Protein AF-A0A6A6CUQ2-F1 (afdb_monomer)

Foldseek 3Di:
DLPAAADDDDDAPDAQKWKKKKWFDWDADPNAIETEIAIDIDGLPDDDPVFAEEEAEDCADPVRHNDLPHWYDHDRHTDRGGPLVVQVCVVVDDPPGIHIYDYLSPGFPPVDPVRNVSCVVCVQSSCVSGQFYDYRYGPDDPVVVVVVVCVLADDDPDPPPDFDWDQHNVRDTPRSVVVNVVPDDDDDDDDDDDDTPGDDDPPPPDDD

Solvent-accessible surface area (backbone atoms only — not comparable to full-atom values): 13122 Å² total; per-residue (Å²): 136,86,86,61,54,71,63,78,84,74,85,73,96,48,90,62,49,46,36,35,40,33,38,70,49,76,46,77,55,96,91,40,75,39,43,37,30,45,75,45,83,42,50,73,86,56,89,58,93,83,53,32,31,30,57,45,67,60,69,38,37,96,90,61,54,54,55,59,81,37,57,37,25,48,70,81,22,39,42,72,34,21,60,42,53,53,55,46,49,63,74,70,59,56,96,87,58,66,47,43,31,36,38,68,90,72,40,37,55,81,88,40,63,71,58,36,54,53,52,61,74,43,40,40,55,55,60,64,68,26,66,30,54,48,77,47,88,71,97,71,56,72,66,57,55,46,46,53,48,35,67,64,70,56,75,95,79,75,80,75,92,66,90,66,71,46,78,39,66,86,77,44,72,45,42,48,78,59,56,63,76,74,69,86,87,89,88,88,85,85,94,64,103,70,84,80,52,75,72,85,75,82,81,86,81,86,79,133

Mean predicted aligned error: 12.88 Å

Radius of gyration: 18.88 Å; Cα contacts (8 Å, |Δi|>4): 280; chains: 1; bounding box: 49×48×54 Å

Structure (mmCIF, N/CA/C/O backbone):
data_AF-A0A6A6CUQ2-F1
#
_entry.id   AF-A0A6A6CUQ2-F1
#
loop_
_atom_site.group_PDB
_atom_site.id
_atom_site.type_symbol
_atom_site.label_atom_id
_atom_site.label_alt_id
_atom_site.label_comp_id
_atom_site.label_asym_id
_atom_site.label_entity_id
_atom_site.label_seq_id
_atom_site.pdbx_PDB_ins_code
_atom_site.Cartn_x
_atom_site.Cartn_y
_atom_site.Cartn_z
_atom_site.occupancy
_atom_site.B_iso_or_equiv
_atom_site.auth_seq_id
_atom_site.auth_comp_id
_atom_site.auth_asym_id
_atom_site.auth_atom_id
_atom_site.pdbx_PDB_model_num
ATOM 1 N N . MET A 1 1 ? 6.885 -6.304 26.788 1.00 38.03 1 MET A N 1
ATOM 2 C CA . MET A 1 1 ? 7.943 -6.547 25.785 1.00 38.03 1 MET A CA 1
ATOM 3 C C . MET A 1 1 ? 7.325 -7.377 24.681 1.00 38.03 1 MET A C 1
ATOM 5 O O . MET A 1 1 ? 7.153 -8.568 24.869 1.00 38.03 1 MET A O 1
ATOM 9 N N . ASP A 1 2 ? 6.904 -6.755 23.586 1.00 46.56 2 ASP A N 1
ATOM 10 C CA . ASP A 1 2 ? 6.351 -7.489 22.446 1.00 46.56 2 ASP A CA 1
ATOM 11 C C . ASP A 1 2 ? 7.476 -7.599 21.401 1.00 46.56 2 ASP A C 1
ATOM 13 O O . ASP A 1 2 ? 7.755 -6.650 20.664 1.00 46.56 2 ASP A O 1
ATOM 17 N N . GLN A 1 3 ? 8.228 -8.705 21.453 1.00 47.91 3 GLN A N 1
ATOM 18 C CA . GLN A 1 3 ? 9.349 -9.037 20.558 1.00 47.91 3 GLN A CA 1
ATOM 19 C C . GLN A 1 3 ? 8.834 -9.724 19.282 1.00 47.91 3 GLN A C 1
ATOM 21 O O . GLN A 1 3 ? 9.259 -10.821 18.933 1.00 47.91 3 GLN A O 1
ATO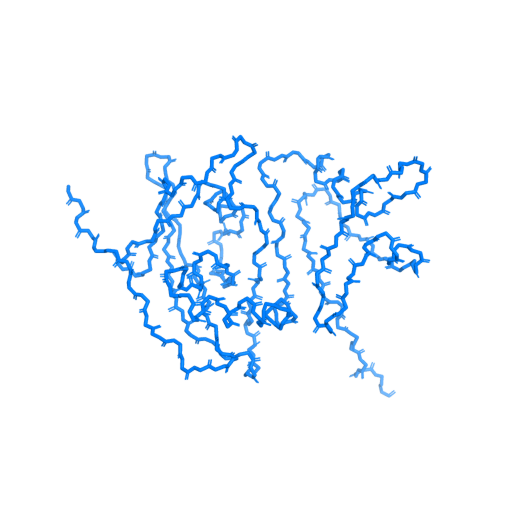M 26 N N . ARG A 1 4 ? 7.884 -9.102 18.581 1.00 64.19 4 ARG A N 1
ATOM 27 C CA . ARG A 1 4 ? 7.458 -9.595 17.265 1.00 64.19 4 ARG A CA 1
ATOM 28 C C . ARG A 1 4 ? 8.475 -9.177 16.208 1.00 64.19 4 ARG A C 1
ATOM 30 O O . ARG A 1 4 ? 8.832 -7.998 16.127 1.00 64.19 4 ARG A O 1
ATOM 37 N N . SER A 1 5 ? 8.939 -10.150 15.429 1.00 81.00 5 SER A N 1
ATOM 38 C CA . SER A 1 5 ? 9.890 -9.960 14.331 1.00 81.00 5 SER A CA 1
ATOM 39 C C . SER A 1 5 ? 9.326 -9.036 13.244 1.00 81.00 5 SER A C 1
ATOM 41 O O . SER A 1 5 ? 8.114 -8.963 13.023 1.00 81.00 5 SER A O 1
ATOM 43 N N . GLY A 1 6 ? 10.218 -8.321 12.554 1.00 89.38 6 GLY A N 1
ATOM 44 C CA . GLY A 1 6 ? 9.855 -7.548 11.367 1.00 89.38 6 GLY A CA 1
ATOM 45 C C . GLY A 1 6 ? 9.461 -8.466 10.210 1.00 89.38 6 GLY A C 1
ATOM 46 O O . GLY A 1 6 ? 10.033 -9.546 10.053 1.00 89.38 6 GLY A O 1
ATOM 47 N N . TYR A 1 7 ? 8.488 -8.036 9.409 1.00 93.62 7 TYR A N 1
ATOM 48 C CA . TYR A 1 7 ? 8.088 -8.749 8.199 1.00 93.62 7 TYR A CA 1
ATOM 49 C C . TYR A 1 7 ? 9.250 -8.841 7.201 1.00 93.62 7 TYR A C 1
ATOM 51 O O . TYR A 1 7 ? 9.968 -7.863 6.982 1.00 93.62 7 TYR A O 1
ATOM 59 N N . GLN A 1 8 ? 9.419 -10.013 6.587 1.00 94.19 8 GLN A N 1
ATOM 60 C CA . GLN A 1 8 ? 10.411 -10.256 5.542 1.00 94.19 8 GLN A CA 1
ATOM 61 C C . GLN A 1 8 ? 9.695 -10.579 4.234 1.00 94.19 8 GLN A C 1
ATOM 63 O O . GLN A 1 8 ? 8.896 -11.511 4.175 1.00 94.19 8 GLN A O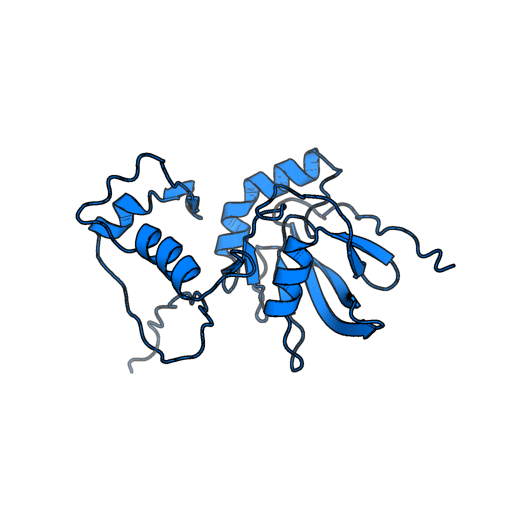 1
ATOM 68 N N . TYR A 1 9 ? 9.994 -9.808 3.190 1.00 95.81 9 TYR A N 1
ATOM 69 C CA . TYR A 1 9 ? 9.443 -10.038 1.860 1.00 95.81 9 TYR A CA 1
ATOM 70 C C . TYR A 1 9 ? 10.055 -11.289 1.228 1.00 95.81 9 TYR A C 1
ATOM 72 O O . TYR A 1 9 ? 11.271 -11.484 1.258 1.00 95.81 9 TYR A O 1
ATOM 80 N N . THR A 1 10 ? 9.211 -12.103 0.604 1.00 94.88 10 THR A N 1
ATOM 81 C CA . THR A 1 10 ? 9.626 -13.178 -0.302 1.00 94.88 10 THR A CA 1
ATOM 82 C C . THR A 1 10 ? 9.676 -12.649 -1.734 1.00 94.88 10 THR A C 1
ATOM 84 O O . THR A 1 10 ? 8.776 -11.892 -2.092 1.00 94.88 10 THR A O 1
ATOM 87 N N . PRO A 1 11 ? 10.665 -13.016 -2.569 1.00 96.56 11 PRO A N 1
ATOM 88 C CA . PRO A 1 11 ? 10.726 -12.556 -3.957 1.00 96.56 11 PRO A CA 1
ATOM 89 C C . PRO A 1 11 ? 9.431 -12.840 -4.723 1.00 96.56 11 PRO A C 1
ATOM 91 O O . PRO A 1 11 ? 8.860 -13.923 -4.587 1.00 96.56 11 PRO A O 1
ATOM 94 N N . LEU A 1 12 ? 8.985 -11.875 -5.530 1.00 97.25 12 LEU A N 1
ATOM 95 C CA . LEU A 1 12 ? 7.834 -12.066 -6.412 1.00 97.25 12 LEU A CA 1
ATOM 96 C C . LEU A 1 12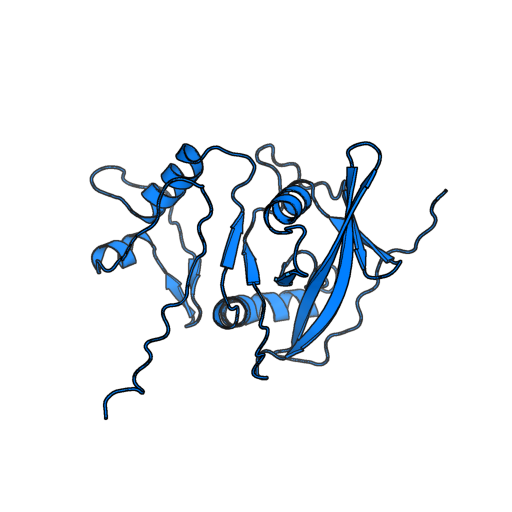 ? 8.143 -13.119 -7.493 1.00 97.25 12 LEU A C 1
ATOM 98 O O . LEU A 1 12 ? 9.292 -13.212 -7.934 1.00 97.25 12 LEU A O 1
ATOM 102 N N . PRO A 1 13 ? 7.141 -13.877 -7.981 1.00 95.44 13 PRO A N 1
ATOM 103 C CA . PRO A 1 13 ? 7.375 -14.941 -8.962 1.00 95.44 13 PRO A CA 1
ATOM 104 C C . PRO A 1 13 ? 7.928 -14.473 -10.319 1.00 95.44 13 PRO A C 1
ATOM 106 O O . PRO A 1 13 ? 8.507 -15.277 -11.049 1.00 95.44 13 PRO A O 1
ATOM 109 N N . GLY A 1 14 ? 7.739 -13.200 -10.682 1.00 91.44 14 GLY A N 1
ATOM 110 C CA . GLY A 1 14 ? 8.283 -12.608 -11.905 1.00 91.44 14 GLY A CA 1
ATOM 111 C C . GLY A 1 14 ? 7.510 -11.372 -12.388 1.00 91.44 14 GLY A C 1
ATOM 112 O O . GLY A 1 14 ? 6.696 -10.823 -11.640 1.00 91.44 14 GLY A O 1
ATOM 113 N N . PRO A 1 15 ? 7.702 -10.962 -13.654 1.00 88.88 15 PRO A N 1
ATOM 114 C CA . PRO A 1 15 ? 7.035 -9.793 -14.223 1.00 88.88 15 PRO A CA 1
ATOM 115 C C . PRO A 1 15 ? 5.510 -9.904 -14.214 1.00 88.88 15 PRO A C 1
ATOM 117 O O . PRO A 1 15 ? 4.952 -10.977 -14.444 1.00 88.88 15 PRO A O 1
ATOM 120 N N . GLY A 1 16 ? 4.824 -8.783 -13.980 1.00 91.31 16 GLY A N 1
ATOM 121 C CA . GLY A 1 16 ? 3.360 -8.740 -13.877 1.00 91.31 16 GLY A CA 1
ATOM 122 C C . GLY A 1 16 ? 2.808 -9.215 -12.531 1.00 91.31 16 GLY A C 1
ATOM 123 O O . GLY A 1 16 ? 1.610 -9.066 -12.293 1.00 91.31 16 GLY A O 1
ATOM 124 N N . TRP A 1 17 ? 3.658 -9.737 -11.640 1.00 96.94 17 TRP A N 1
ATOM 125 C CA . TRP A 1 17 ? 3.280 -10.012 -10.260 1.00 96.94 17 TRP A CA 1
ATOM 126 C C . TRP A 1 17 ? 3.454 -8.768 -9.386 1.00 96.94 17 TRP A C 1
ATOM 128 O O . TRP A 1 17 ? 4.411 -7.999 -9.520 1.00 96.94 17 TRP A O 1
ATOM 138 N N . ILE A 1 18 ? 2.504 -8.586 -8.480 1.00 97.50 18 ILE A N 1
ATOM 139 C CA . ILE A 1 18 ? 2.450 -7.542 -7.460 1.00 97.50 18 ILE A CA 1
ATOM 140 C C . ILE A 1 18 ? 2.050 -8.176 -6.133 1.00 97.50 18 ILE A C 1
ATOM 142 O O . ILE A 1 18 ? 1.560 -9.301 -6.114 1.00 97.50 18 ILE A O 1
ATOM 146 N N . ARG A 1 19 ? 2.194 -7.446 -5.028 1.00 97.94 19 ARG A N 1
ATOM 147 C CA . ARG A 1 19 ? 1.540 -7.819 -3.769 1.00 97.94 19 ARG A CA 1
ATOM 148 C C . ARG A 1 19 ? 0.294 -6.980 -3.558 1.00 97.94 19 ARG A C 1
ATOM 150 O O . ARG A 1 19 ? 0.271 -5.814 -3.949 1.00 97.94 19 ARG A O 1
ATOM 157 N N . LEU A 1 20 ? -0.718 -7.555 -2.930 1.00 97.75 20 LEU A N 1
ATOM 158 C CA . LEU A 1 20 ? -1.916 -6.855 -2.493 1.00 97.75 20 LEU A CA 1
ATOM 159 C C . LEU A 1 20 ? -2.052 -6.991 -0.981 1.00 97.75 20 LEU A C 1
ATOM 161 O O . LEU A 1 20 ? -1.872 -8.066 -0.417 1.00 97.75 20 LEU A O 1
ATOM 165 N N . LEU A 1 21 ? -2.340 -5.870 -0.327 1.00 97.94 21 LEU A N 1
ATOM 166 C CA . LEU A 1 21 ? -2.577 -5.789 1.104 1.00 97.94 21 LEU A CA 1
ATOM 167 C C . LEU A 1 21 ? -4.076 -5.918 1.365 1.00 97.94 21 LEU A C 1
ATOM 169 O O . LEU A 1 21 ? -4.852 -5.027 1.021 1.00 97.94 21 LEU A O 1
ATOM 173 N N . THR A 1 22 ? -4.485 -6.996 2.021 1.00 96.81 22 THR A N 1
ATOM 174 C CA . THR A 1 22 ? -5.865 -7.179 2.470 1.00 96.81 22 THR A CA 1
ATOM 175 C C . THR A 1 22 ? -5.965 -6.842 3.949 1.00 96.81 22 THR A C 1
ATOM 177 O O . THR A 1 22 ? -5.429 -7.564 4.785 1.00 96.81 22 THR A O 1
ATOM 180 N N . ILE A 1 23 ? -6.665 -5.762 4.288 1.00 95.75 23 ILE A N 1
ATOM 181 C CA . ILE A 1 23 ? -6.964 -5.387 5.674 1.00 95.75 23 ILE A CA 1
ATOM 182 C C . ILE A 1 23 ? -8.260 -6.082 6.075 1.00 95.75 23 ILE A C 1
ATOM 184 O O . ILE A 1 23 ? -9.276 -5.896 5.404 1.00 95.75 23 ILE A O 1
ATOM 188 N N . TYR A 1 24 ? -8.241 -6.866 7.152 1.00 93.75 24 TYR A N 1
ATOM 189 C CA . TYR A 1 24 ? -9.416 -7.616 7.614 1.00 93.75 24 TYR A CA 1
ATOM 190 C C . TYR A 1 24 ? -9.906 -7.191 8.999 1.00 93.75 24 TYR A C 1
ATOM 192 O O . TYR A 1 24 ? -11.056 -7.455 9.337 1.00 93.75 24 TYR A O 1
ATOM 200 N N . SER A 1 25 ? -9.062 -6.536 9.800 1.00 93.50 25 SER A N 1
ATOM 201 C CA . SER A 1 25 ? -9.449 -6.024 11.113 1.00 93.50 25 SER A CA 1
ATOM 202 C C . SER A 1 25 ? -8.672 -4.762 11.472 1.00 93.50 25 SER A C 1
ATOM 204 O O . SER A 1 25 ? -7.547 -4.536 11.014 1.00 93.50 25 SER A O 1
ATOM 206 N N . ARG A 1 26 ? -9.290 -3.957 12.329 1.00 93.00 26 ARG A N 1
ATOM 207 C CA . ARG A 1 26 ? -8.719 -2.775 12.961 1.00 93.00 26 ARG A CA 1
ATOM 208 C C . ARG A 1 26 ? -9.098 -2.813 14.435 1.00 93.00 26 ARG A C 1
ATOM 210 O O . ARG A 1 26 ? -10.281 -2.865 14.759 1.00 93.00 26 ARG A O 1
ATOM 217 N N . GLU A 1 27 ? -8.104 -2.736 15.307 1.00 91.69 27 GLU A N 1
ATOM 218 C CA . GLU A 1 27 ? -8.299 -2.613 16.752 1.00 91.69 27 GLU A CA 1
ATOM 219 C C . GLU A 1 27 ? -7.815 -1.248 17.230 1.00 91.69 27 GLU A C 1
ATOM 221 O O . GLU A 1 27 ? -6.822 -0.719 16.727 1.00 91.69 27 GLU A O 1
ATOM 226 N N . VAL A 1 28 ? -8.522 -0.687 18.210 1.00 90.19 28 VAL A N 1
ATOM 227 C CA . VAL A 1 28 ? -8.160 0.580 18.846 1.00 90.19 28 VAL A CA 1
ATOM 228 C C . VAL A 1 28 ? -7.850 0.304 20.309 1.00 90.19 28 VAL A C 1
ATOM 230 O O . VAL A 1 28 ? -8.750 -0.025 21.079 1.00 90.19 28 VAL A O 1
ATOM 233 N N . VAL A 1 29 ? -6.582 0.438 20.691 1.00 87.56 29 VAL A N 1
ATOM 234 C CA . VAL A 1 29 ? -6.113 0.268 22.075 1.00 87.56 29 VAL A CA 1
ATOM 235 C C . VAL A 1 29 ? -5.368 1.533 22.471 1.00 87.56 29 VAL A C 1
ATOM 237 O O . VAL A 1 29 ? -4.538 2.011 21.707 1.00 87.56 29 VAL A O 1
ATOM 240 N N . ASP A 1 30 ? -5.702 2.119 23.623 1.00 88.00 30 ASP A N 1
ATOM 241 C CA . ASP A 1 30 ? -5.087 3.359 24.123 1.00 88.00 30 ASP A CA 1
ATOM 242 C C . ASP A 1 30 ? -5.038 4.496 23.080 1.00 88.00 30 ASP A C 1
ATOM 244 O O . ASP A 1 30 ? -4.059 5.233 22.964 1.00 88.00 30 ASP A O 1
ATOM 248 N N . ASN A 1 31 ? -6.118 4.638 22.298 1.00 81.81 31 ASN A N 1
ATOM 249 C CA . ASN A 1 31 ? -6.249 5.617 21.209 1.00 81.81 31 ASN A CA 1
ATOM 250 C C . ASN A 1 31 ? -5.235 5.434 20.054 1.00 81.81 31 ASN A C 1
ATOM 252 O O . ASN A 1 31 ? -5.001 6.354 19.265 1.00 81.81 31 ASN A O 1
ATOM 256 N N . GLN A 1 32 ? -4.642 4.244 19.933 1.00 84.81 32 GLN A N 1
ATOM 257 C CA . GLN A 1 32 ? -3.772 3.849 18.831 1.00 84.81 32 GLN A CA 1
ATOM 258 C C . GLN A 1 32 ? -4.456 2.803 17.959 1.00 84.81 32 GLN A C 1
ATOM 260 O O . GLN A 1 32 ? -5.013 1.822 18.450 1.00 84.81 32 GLN A O 1
ATOM 265 N N . ASP A 1 33 ? -4.394 3.018 16.647 1.00 88.94 33 ASP A N 1
ATOM 266 C CA . ASP A 1 33 ? -4.958 2.087 15.680 1.00 88.94 33 ASP A CA 1
ATOM 267 C C . ASP A 1 33 ? -3.948 1.033 15.278 1.00 88.94 33 ASP A C 1
ATOM 269 O O . ASP A 1 33 ? -2.838 1.351 14.848 1.00 88.94 33 ASP A O 1
ATOM 273 N N . THR A 1 34 ? -4.385 -0.216 15.358 1.00 92.50 34 THR A N 1
ATOM 274 C CA . THR A 1 34 ? -3.644 -1.373 14.884 1.00 92.50 34 THR A CA 1
ATOM 275 C C . THR A 1 34 ? -4.426 -2.039 13.765 1.00 92.50 34 THR A C 1
ATOM 277 O O . THR A 1 34 ? -5.541 -2.512 13.973 1.00 92.50 34 THR A O 1
ATOM 280 N N . PHE A 1 35 ? -3.837 -2.075 12.571 1.00 95.25 35 PHE A N 1
ATOM 281 C CA . PHE A 1 35 ? -4.407 -2.770 11.420 1.00 95.25 35 PHE A CA 1
ATOM 282 C C . PHE A 1 35 ? -3.812 -4.164 11.295 1.00 95.25 35 PHE A C 1
ATOM 284 O O . PHE A 1 35 ? -2.589 -4.329 11.351 1.00 95.25 35 PHE A O 1
ATOM 291 N N . PHE A 1 36 ? -4.688 -5.141 11.082 1.00 95.56 36 PHE A N 1
ATOM 292 C CA . PHE A 1 36 ? -4.322 -6.525 10.834 1.00 95.56 36 PHE A CA 1
ATOM 293 C C . PHE A 1 36 ? -4.617 -6.884 9.387 1.00 95.56 36 PHE A C 1
ATOM 295 O O . PHE A 1 36 ? -5.731 -6.695 8.881 1.00 95.56 36 PHE A O 1
ATOM 302 N N . CYS A 1 37 ? -3.577 -7.382 8.733 1.00 97.06 37 CYS A N 1
ATOM 303 C CA . CYS A 1 37 ? -3.516 -7.506 7.297 1.00 97.06 37 CYS A CA 1
ATOM 304 C C . CYS A 1 37 ? -2.992 -8.877 6.867 1.00 97.06 37 CYS A C 1
ATOM 306 O O . CYS A 1 37 ? -2.288 -9.577 7.600 1.00 97.06 37 CYS A O 1
ATOM 308 N N . LEU A 1 38 ? -3.294 -9.216 5.621 1.00 96.69 38 LEU A N 1
ATOM 309 C CA . LEU A 1 38 ? -2.626 -10.244 4.839 1.00 96.69 38 LEU A CA 1
ATOM 310 C C . LEU A 1 38 ? -1.938 -9.570 3.654 1.00 96.69 38 LEU A C 1
ATOM 312 O O . LEU A 1 38 ? -2.413 -8.543 3.166 1.00 96.69 38 LEU A O 1
ATOM 316 N N . LEU A 1 39 ? -0.821 -10.140 3.217 1.00 97.50 39 LEU A N 1
ATOM 317 C CA . LEU A 1 39 ? -0.125 -9.713 2.013 1.00 97.50 39 LEU A CA 1
ATOM 318 C C . LEU A 1 39 ? -0.015 -10.920 1.089 1.00 97.50 39 LEU A C 1
ATOM 320 O O . LEU A 1 39 ? 0.571 -11.932 1.475 1.00 97.50 39 LEU A O 1
ATOM 324 N N . ASP A 1 40 ? -0.624 -10.817 -0.085 1.00 95.62 40 ASP A N 1
ATOM 325 C CA . ASP A 1 40 ? -0.733 -11.906 -1.051 1.00 95.62 40 ASP A CA 1
ATOM 326 C C . ASP A 1 40 ? -0.192 -11.501 -2.424 1.00 95.62 40 ASP A C 1
ATOM 328 O O . ASP A 1 40 ? -0.353 -10.360 -2.860 1.00 95.62 40 ASP A O 1
ATOM 332 N N . ASP A 1 41 ? 0.468 -12.445 -3.095 1.00 96.75 41 ASP A N 1
ATOM 333 C CA . ASP A 1 41 ? 0.974 -12.257 -4.450 1.00 96.75 41 ASP A CA 1
ATOM 334 C C . ASP A 1 41 ? -0.182 -12.348 -5.454 1.00 96.75 41 ASP A C 1
ATOM 336 O O . ASP A 1 41 ? -0.995 -13.275 -5.435 1.00 96.75 41 ASP A O 1
ATOM 340 N N . HIS A 1 42 ? -0.230 -11.398 -6.378 1.00 96.19 42 HIS A N 1
ATOM 341 C CA . HIS A 1 42 ? -1.269 -11.266 -7.383 1.00 96.19 42 HIS A CA 1
ATOM 342 C C . HIS A 1 42 ? -0.649 -11.016 -8.756 1.00 96.19 42 HIS A C 1
ATOM 344 O O . HIS A 1 42 ? 0.242 -10.185 -8.903 1.00 96.19 42 HIS A O 1
ATOM 350 N N . ASN A 1 43 ? -1.136 -11.722 -9.774 1.00 95.44 43 ASN A N 1
ATOM 351 C CA . ASN A 1 43 ? -0.705 -11.529 -11.153 1.00 95.44 43 ASN A CA 1
ATOM 352 C C . ASN A 1 43 ? -1.728 -10.667 -11.897 1.00 95.44 43 ASN A C 1
ATOM 354 O O . ASN A 1 43 ? -2.882 -11.069 -12.030 1.00 95.44 43 ASN A O 1
ATOM 358 N N . LEU A 1 44 ? -1.274 -9.529 -12.419 1.00 91.31 44 LEU A N 1
ATOM 359 C CA . LEU A 1 44 ? -2.092 -8.554 -13.142 1.00 91.31 44 LEU A CA 1
ATOM 360 C C . LEU A 1 44 ? -2.768 -9.115 -14.405 1.00 91.31 44 LEU A C 1
ATOM 362 O O . LEU A 1 44 ? -3.768 -8.564 -14.854 1.00 91.31 44 LEU A O 1
ATOM 366 N N . GLU A 1 45 ? -2.236 -10.190 -14.990 1.00 88.69 45 GLU A N 1
ATOM 367 C CA . GLU A 1 45 ? -2.810 -10.833 -16.180 1.00 88.69 45 GLU A CA 1
ATOM 368 C C . GLU A 1 45 ? -4.001 -11.744 -15.850 1.00 88.69 45 GLU A C 1
ATOM 370 O O . GLU A 1 45 ? -4.762 -12.135 -16.738 1.00 88.69 45 GLU A O 1
ATOM 375 N N . HIS A 1 46 ? -4.190 -12.106 -14.578 1.00 87.62 46 HIS A N 1
ATOM 376 C CA . HIS A 1 46 ? -5.320 -12.925 -14.160 1.00 87.62 46 HIS A CA 1
ATOM 377 C C . HIS A 1 46 ? -6.523 -12.049 -13.819 1.00 87.62 46 HIS A C 1
ATOM 379 O O . HIS A 1 46 ? -6.445 -11.152 -12.983 1.00 87.62 46 HIS A O 1
ATOM 385 N N . SER A 1 47 ? -7.675 -12.347 -14.432 1.00 76.50 47 SER A N 1
ATOM 386 C CA . SER A 1 47 ? -8.909 -11.631 -14.115 1.00 76.50 47 SER A CA 1
ATOM 387 C C . SER A 1 47 ? -9.299 -11.877 -12.660 1.00 76.50 47 SER A C 1
ATOM 389 O O . SER A 1 47 ? -9.571 -13.016 -12.269 1.00 76.50 47 SER A O 1
ATOM 391 N N . ASP A 1 48 ? -9.395 -10.805 -11.888 1.00 80.25 48 ASP A N 1
ATOM 392 C CA . ASP A 1 48 ? -9.802 -10.854 -10.494 1.00 80.25 48 ASP A CA 1
ATOM 393 C C . ASP A 1 48 ? -11.216 -10.296 -10.335 1.00 80.25 48 ASP A C 1
ATOM 395 O O . ASP A 1 48 ? -11.470 -9.117 -10.594 1.00 80.25 48 ASP A O 1
ATOM 399 N N . ARG A 1 49 ? -12.155 -11.149 -9.912 1.00 77.50 49 ARG A N 1
ATOM 400 C CA . ARG A 1 49 ? -13.541 -10.721 -9.670 1.00 77.50 49 ARG A CA 1
ATOM 401 C C . ARG A 1 49 ? -13.640 -9.760 -8.491 1.00 77.50 49 ARG A C 1
ATOM 403 O O . ARG A 1 49 ? -14.465 -8.844 -8.529 1.00 77.50 49 ARG A O 1
ATOM 410 N N . ASP A 1 50 ? -12.801 -9.934 -7.477 1.00 81.19 50 ASP A N 1
ATOM 411 C CA . ASP A 1 50 ? -12.805 -9.121 -6.262 1.00 81.19 50 ASP A CA 1
ATOM 412 C C . ASP A 1 50 ? -11.956 -7.863 -6.444 1.00 81.19 50 ASP A C 1
ATOM 414 O O . ASP A 1 50 ? -12.318 -6.801 -5.929 1.00 81.19 50 ASP A O 1
ATOM 418 N N . GLY A 1 51 ? -10.942 -7.935 -7.310 1.00 88.25 51 GLY A N 1
ATOM 419 C CA . GLY A 1 51 ? -10.068 -6.830 -7.690 1.00 88.25 51 GLY A CA 1
ATOM 420 C C . GLY A 1 51 ? -9.396 -6.166 -6.489 1.00 88.25 51 GLY A C 1
ATOM 421 O O . GLY A 1 51 ? -9.359 -6.705 -5.382 1.00 88.25 51 GLY A O 1
ATOM 422 N N . TYR A 1 52 ? -8.856 -4.972 -6.708 1.00 90.12 52 TYR A N 1
ATOM 423 C CA . TYR A 1 52 ? -8.237 -4.171 -5.654 1.00 90.12 52 TYR A CA 1
ATOM 424 C C . TYR A 1 52 ? -8.402 -2.677 -5.922 1.00 90.12 52 TYR A C 1
ATOM 426 O O . TYR A 1 52 ? -8.705 -2.256 -7.042 1.00 90.12 52 TYR A O 1
ATOM 434 N N . ILE A 1 53 ? -8.193 -1.876 -4.881 1.00 85.75 53 ILE A N 1
ATOM 435 C CA . ILE A 1 53 ? -8.130 -0.415 -4.964 1.00 85.75 53 ILE A CA 1
ATOM 436 C C . ILE A 1 53 ? -6.665 -0.000 -4.853 1.00 85.75 53 ILE A C 1
ATOM 438 O O . ILE A 1 53 ? -5.957 -0.463 -3.963 1.00 85.75 53 ILE A O 1
ATOM 442 N N . ALA A 1 54 ? -6.192 0.880 -5.728 1.00 85.25 54 ALA A N 1
ATOM 443 C CA . ALA A 1 54 ? -4.864 1.464 -5.567 1.00 85.25 54 ALA A CA 1
ATOM 444 C C . ALA A 1 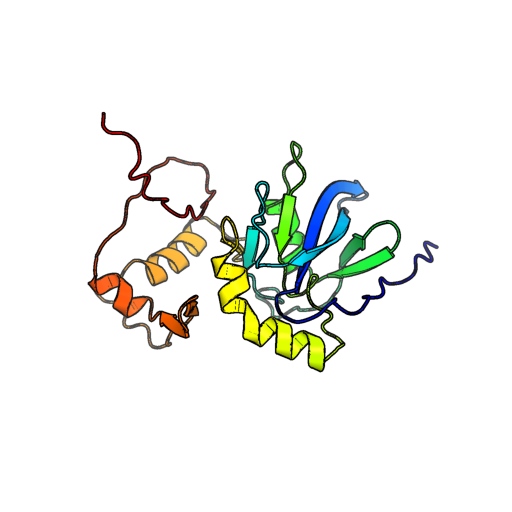54 ? -4.940 2.701 -4.660 1.00 85.25 54 ALA A C 1
ATOM 446 O O . ALA A 1 54 ? -5.813 3.551 -4.840 1.00 85.25 54 ALA A O 1
ATOM 447 N N . LEU A 1 55 ? -4.026 2.819 -3.698 1.00 85.25 55 LEU A N 1
ATOM 448 C CA . LEU A 1 55 ? -3.893 4.007 -2.858 1.00 85.25 55 LEU A CA 1
ATOM 449 C C . LEU A 1 55 ? -2.847 4.951 -3.457 1.00 85.25 55 LEU A C 1
ATOM 451 O O . LEU A 1 55 ? -1.722 4.550 -3.745 1.00 85.25 55 LEU A O 1
ATOM 455 N N . SER A 1 56 ? -3.216 6.216 -3.626 1.00 82.19 56 SER A N 1
ATOM 456 C CA . SER A 1 56 ? -2.312 7.302 -4.004 1.00 82.19 56 SER A CA 1
ATOM 457 C C . SER A 1 56 ? -2.260 8.319 -2.872 1.00 82.19 56 SER A C 1
ATOM 459 O O . SER A 1 56 ? -3.295 8.864 -2.489 1.00 82.19 56 SER A O 1
ATOM 461 N N . TYR A 1 57 ? -1.071 8.576 -2.330 1.00 82.69 57 TYR A N 1
ATOM 462 C CA . TYR A 1 57 ? -0.875 9.464 -1.185 1.00 82.69 57 TYR A CA 1
ATOM 463 C C . TYR A 1 57 ? 0.577 9.957 -1.099 1.00 82.69 57 TYR A C 1
ATOM 465 O O . TYR A 1 57 ? 1.480 9.364 -1.689 1.00 82.69 57 TYR A O 1
ATOM 473 N N . SER A 1 58 ? 0.816 11.022 -0.333 1.00 81.56 58 SER A N 1
ATOM 474 C CA . SER A 1 58 ? 2.174 11.480 -0.014 1.00 81.56 58 SER A CA 1
ATOM 475 C C . SER A 1 58 ? 2.767 10.666 1.132 1.00 81.56 58 SER A C 1
ATOM 477 O O . SER A 1 58 ? 2.142 10.502 2.174 1.00 81.56 58 SER A O 1
ATOM 479 N N . TRP A 1 59 ? 4.010 10.208 1.005 1.00 85.38 59 TRP A N 1
ATOM 480 C CA . TRP A 1 59 ? 4.643 9.403 2.059 1.00 85.38 59 TRP A CA 1
ATOM 481 C C . TRP A 1 59 ? 4.963 10.187 3.340 1.00 85.38 59 TRP A C 1
ATOM 483 O O . TRP A 1 59 ? 5.227 9.571 4.373 1.00 85.38 59 TRP A O 1
ATOM 493 N N . ALA A 1 60 ? 4.905 11.517 3.282 1.00 79.44 60 ALA A N 1
ATOM 494 C CA . ALA A 1 60 ? 5.114 12.419 4.404 1.00 79.44 60 ALA A CA 1
ATOM 495 C C . ALA A 1 60 ? 3.828 13.163 4.792 1.00 79.44 60 ALA A C 1
ATOM 497 O O . ALA A 1 60 ? 2.906 13.307 3.984 1.00 79.44 60 ALA A O 1
ATOM 498 N N . MET A 1 61 ? 3.804 13.659 6.024 1.00 78.62 61 MET A N 1
ATOM 499 C CA . MET A 1 61 ? 2.865 14.666 6.510 1.00 78.62 61 MET A CA 1
ATOM 500 C C . MET A 1 61 ? 3.160 16.045 5.872 1.00 78.62 61 MET A C 1
ATOM 502 O O . MET A 1 61 ? 4.241 16.240 5.309 1.00 78.62 61 MET A O 1
ATOM 506 N N . PRO A 1 62 ? 2.232 17.024 5.937 1.00 72.00 62 PRO A N 1
ATOM 507 C CA . PRO A 1 62 ? 2.442 18.364 5.366 1.00 72.00 62 PRO A CA 1
ATOM 508 C C . PRO A 1 62 ? 3.638 19.132 5.946 1.00 72.00 62 PRO A C 1
ATOM 510 O O . PRO A 1 62 ? 4.208 19.985 5.270 1.00 72.00 62 PRO A O 1
ATOM 513 N N . ASP A 1 63 ? 4.029 18.825 7.182 1.00 77.75 63 ASP A N 1
ATOM 514 C CA . ASP A 1 63 ? 5.225 19.356 7.846 1.00 77.75 63 ASP A CA 1
ATOM 515 C C . ASP A 1 63 ? 6.533 18.676 7.387 1.00 77.75 63 ASP A C 1
ATOM 517 O O . ASP A 1 63 ? 7.619 19.050 7.828 1.00 77.75 63 ASP A O 1
ATOM 521 N N . GLY A 1 64 ? 6.439 17.702 6.478 1.00 77.31 64 GLY A N 1
ATOM 522 C CA . GLY A 1 64 ? 7.558 16.933 5.951 1.00 77.31 64 GLY A CA 1
ATOM 523 C C . GLY A 1 64 ? 7.894 15.674 6.753 1.00 77.31 64 GLY A C 1
ATOM 524 O O . GLY A 1 64 ? 8.819 14.958 6.357 1.00 77.31 64 GLY A O 1
ATOM 525 N N . ASP A 1 65 ? 7.167 15.355 7.832 1.00 81.38 65 ASP A N 1
ATOM 526 C CA . ASP A 1 65 ? 7.451 14.147 8.605 1.00 81.38 65 ASP A CA 1
ATOM 527 C C . ASP A 1 65 ? 7.128 12.879 7.801 1.00 81.38 65 ASP A C 1
ATOM 529 O O . ASP A 1 65 ? 5.982 12.588 7.459 1.00 81.38 65 ASP A O 1
ATOM 533 N N . SER A 1 66 ? 8.168 12.101 7.514 1.00 91.06 66 SER A N 1
ATOM 534 C CA . SER A 1 66 ? 8.107 10.796 6.845 1.00 91.06 66 SER A CA 1
ATOM 535 C C . SER A 1 66 ? 8.560 9.657 7.764 1.00 91.06 66 SER A C 1
ATOM 537 O O . SER A 1 66 ? 8.867 8.554 7.301 1.00 91.06 66 SER A O 1
ATOM 539 N N . SER A 1 67 ? 8.611 9.906 9.076 1.00 93.38 67 SER A N 1
ATOM 540 C CA . SER A 1 67 ? 8.978 8.914 10.075 1.00 93.38 67 SER A CA 1
ATOM 541 C C . SER A 1 67 ? 8.028 7.715 10.030 1.00 93.38 67 SER A C 1
ATOM 543 O O . SER A 1 67 ? 6.802 7.840 9.969 1.00 93.38 67 SER A O 1
ATOM 545 N N . LYS A 1 68 ? 8.598 6.505 10.069 1.00 92.88 68 LYS A N 1
ATOM 546 C CA . LYS A 1 68 ? 7.836 5.253 10.178 1.00 92.88 68 LYS A CA 1
ATOM 547 C C . LYS A 1 68 ? 7.467 4.990 11.640 1.00 92.88 68 LYS A C 1
ATOM 549 O O . LYS A 1 68 ? 7.973 4.060 12.262 1.00 92.88 68 LYS A O 1
ATOM 554 N N . SER A 1 69 ? 6.650 5.879 12.193 1.00 92.44 69 SER A N 1
ATOM 555 C CA . SER A 1 69 ? 6.290 5.955 13.614 1.00 92.44 69 SER A CA 1
ATOM 556 C C . SER A 1 69 ? 5.136 5.035 14.026 1.00 92.44 69 SER A C 1
ATOM 558 O O . SER A 1 69 ? 4.864 4.896 15.216 1.00 92.44 69 SER A O 1
ATOM 560 N N . HIS A 1 70 ? 4.471 4.384 13.068 1.00 94.44 70 HIS A N 1
ATOM 561 C CA . HIS A 1 70 ? 3.300 3.542 13.310 1.00 94.44 70 HIS A CA 1
ATOM 562 C C . HIS A 1 70 ? 3.515 2.123 12.778 1.00 94.44 70 HIS A C 1
ATOM 564 O O . HIS A 1 70 ? 4.416 1.880 11.979 1.00 94.44 70 HIS A O 1
ATOM 570 N N . THR A 1 71 ? 2.703 1.165 13.232 1.00 94.94 71 THR A N 1
ATOM 571 C CA . THR A 1 71 ? 2.850 -0.255 12.872 1.00 94.94 71 THR A CA 1
ATOM 572 C C . THR A 1 71 ? 1.534 -0.838 12.374 1.00 94.94 71 THR A C 1
ATOM 574 O O . THR A 1 71 ? 0.496 -0.663 13.005 1.00 94.94 71 THR A O 1
ATOM 577 N N . ILE A 1 72 ? 1.603 -1.578 11.270 1.00 96.69 72 ILE A N 1
ATOM 578 C CA . ILE A 1 72 ? 0.567 -2.529 10.851 1.00 96.69 72 ILE A CA 1
ATOM 579 C C . ILE A 1 72 ? 1.113 -3.954 10.980 1.00 96.69 72 ILE A C 1
ATOM 581 O O . ILE A 1 72 ? 2.332 -4.158 11.009 1.00 96.69 72 ILE A O 1
ATOM 585 N N . TYR A 1 73 ? 0.220 -4.937 11.042 1.00 96.94 73 TYR A N 1
ATOM 586 C CA . TYR A 1 73 ? 0.586 -6.342 11.183 1.00 96.94 73 TYR A CA 1
ATOM 587 C C . TYR A 1 73 ? 0.219 -7.135 9.937 1.00 96.94 73 TYR A C 1
ATOM 589 O O . TYR A 1 73 ? -0.919 -7.083 9.482 1.00 96.94 73 TYR A O 1
ATOM 597 N N . ILE A 1 74 ? 1.178 -7.894 9.409 1.00 96.56 74 ILE A N 1
ATOM 598 C CA . ILE A 1 74 ? 0.938 -8.920 8.392 1.00 96.56 74 ILE A CA 1
ATOM 599 C C . ILE A 1 74 ? 1.061 -10.270 9.094 1.00 96.56 74 ILE A C 1
ATOM 601 O O . ILE A 1 74 ? 2.164 -10.699 9.443 1.00 96.56 74 ILE A O 1
ATOM 605 N N . GLY A 1 75 ? -0.077 -10.908 9.373 1.00 91.50 75 GLY A N 1
ATOM 606 C CA . GLY A 1 75 ? -0.129 -11.996 10.352 1.00 91.50 75 GLY A CA 1
ATOM 607 C C . GLY A 1 75 ? 0.376 -11.519 11.720 1.00 91.50 75 GLY A C 1
ATOM 608 O O . GLY A 1 75 ? -0.139 -10.552 12.276 1.00 91.50 75 GLY A O 1
ATOM 609 N N . GLU A 1 76 ? 1.415 -12.162 12.255 1.00 90.75 76 GLU A N 1
ATOM 610 C CA . GLU A 1 76 ? 2.049 -11.762 13.524 1.00 90.75 76 GLU A CA 1
ATOM 611 C C . GLU A 1 76 ? 3.247 -10.813 13.342 1.00 90.75 76 GLU A C 1
ATOM 613 O O . GLU A 1 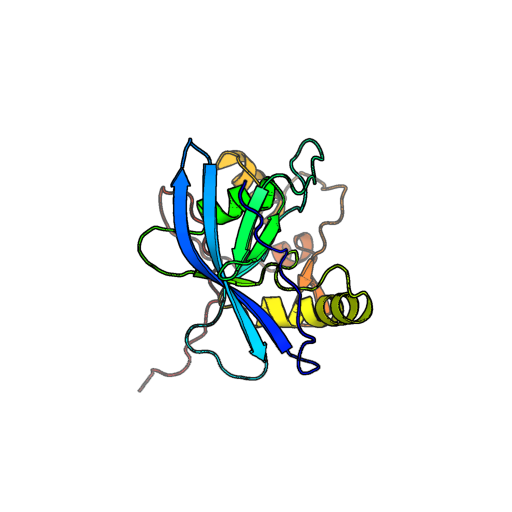76 ? 3.832 -10.342 14.320 1.00 90.75 76 GLU A O 1
ATOM 618 N N . LEU A 1 77 ? 3.626 -10.521 12.096 1.00 95.50 77 LEU A N 1
ATOM 619 C CA . LEU A 1 77 ? 4.842 -9.786 11.762 1.00 95.50 77 LEU A CA 1
ATOM 620 C C . LEU A 1 77 ? 4.572 -8.292 11.607 1.00 95.50 77 LEU A C 1
ATOM 622 O O . LEU A 1 77 ? 3.544 -7.877 11.074 1.00 95.50 77 LEU A O 1
ATOM 626 N N . ARG A 1 78 ? 5.530 -7.475 12.044 1.00 95.00 78 ARG A N 1
ATOM 627 C CA . ARG A 1 78 ? 5.395 -6.014 12.044 1.00 95.00 78 ARG A CA 1
ATOM 628 C C . ARG A 1 78 ? 5.877 -5.382 10.749 1.00 95.00 78 ARG A C 1
ATOM 630 O O . ARG A 1 78 ? 6.974 -5.686 10.278 1.00 95.00 78 ARG A O 1
ATOM 637 N N . VAL A 1 79 ? 5.114 -4.409 10.262 1.00 96.19 79 VAL A N 1
ATOM 638 C CA . VAL A 1 79 ? 5.524 -3.477 9.209 1.00 96.19 79 VAL A CA 1
ATOM 639 C C . VAL A 1 79 ? 5.381 -2.051 9.722 1.00 96.19 79 VAL A C 1
ATOM 641 O O . VAL A 1 79 ? 4.290 -1.618 10.090 1.00 96.19 79 VAL A O 1
ATOM 644 N N . ALA A 1 80 ? 6.492 -1.317 9.732 1.00 95.56 80 ALA A N 1
ATOM 645 C CA . ALA A 1 80 ? 6.499 0.088 10.112 1.00 95.56 80 ALA A CA 1
ATOM 646 C C . ALA A 1 80 ? 5.998 0.963 8.950 1.00 95.56 80 ALA A C 1
ATOM 648 O O . ALA A 1 80 ? 6.501 0.866 7.826 1.00 95.56 80 ALA A O 1
ATOM 649 N N . VAL A 1 81 ? 5.034 1.835 9.235 1.00 96.31 81 VAL A N 1
ATOM 650 C CA . VAL A 1 81 ? 4.376 2.735 8.281 1.00 96.31 81 VAL A CA 1
ATOM 651 C C . VAL A 1 81 ? 4.421 4.176 8.775 1.00 96.31 81 VAL A C 1
ATOM 653 O O . VAL A 1 81 ? 4.599 4.439 9.967 1.00 96.31 81 VAL A O 1
ATOM 656 N N . THR A 1 82 ? 4.279 5.123 7.850 1.00 94.75 82 THR A N 1
ATOM 657 C CA . THR A 1 82 ? 4.240 6.546 8.196 1.00 94.75 82 THR A CA 1
ATOM 658 C C . THR A 1 82 ? 2.893 6.933 8.792 1.00 94.75 82 THR A C 1
ATOM 660 O O . THR A 1 82 ? 1.880 6.266 8.558 1.00 94.75 82 THR A O 1
ATOM 663 N N . GLN A 1 83 ? 2.873 8.030 9.551 1.00 92.38 83 GLN A N 1
ATOM 664 C CA . GLN A 1 83 ? 1.632 8.574 10.101 1.00 92.38 83 GLN A CA 1
ATOM 665 C C . GLN A 1 83 ? 0.606 8.851 8.997 1.00 92.38 83 GLN A C 1
ATOM 667 O O . GLN A 1 83 ? -0.548 8.452 9.132 1.00 92.38 83 GLN A O 1
ATOM 672 N N . ASN A 1 84 ? 1.027 9.450 7.878 1.00 86.50 84 ASN A N 1
ATOM 673 C CA . ASN A 1 84 ? 0.103 9.784 6.797 1.00 86.50 84 ASN A CA 1
ATOM 674 C C . ASN A 1 84 ? -0.565 8.539 6.188 1.00 86.50 84 ASN A C 1
ATOM 676 O O . ASN A 1 84 ? -1.768 8.548 5.928 1.00 86.50 84 ASN A O 1
ATOM 680 N N . LEU A 1 85 ? 0.190 7.443 6.021 1.00 92.56 85 LEU A N 1
ATOM 681 C CA . LEU A 1 85 ? -0.388 6.178 5.568 1.00 92.56 85 LEU A CA 1
ATOM 682 C C . LEU A 1 85 ? -1.413 5.651 6.579 1.00 92.56 85 LEU A C 1
ATOM 684 O O . LEU A 1 85 ? -2.515 5.279 6.184 1.00 92.56 85 LEU A O 1
ATOM 688 N N . LEU A 1 86 ? -1.088 5.656 7.877 1.00 93.44 86 LEU A N 1
ATOM 689 C CA . LEU A 1 86 ? -2.017 5.191 8.910 1.00 93.44 86 LEU A CA 1
ATOM 690 C C . LEU A 1 86 ? -3.337 5.981 8.886 1.00 93.44 86 LEU A C 1
ATOM 692 O O . LEU A 1 86 ? -4.411 5.381 8.941 1.00 93.44 86 LEU A O 1
ATOM 696 N N . LEU A 1 87 ? -3.269 7.310 8.765 1.00 86.56 87 LEU A N 1
ATOM 697 C CA . LEU A 1 87 ? -4.450 8.174 8.660 1.00 86.56 87 LEU A CA 1
ATOM 698 C C . LEU A 1 87 ? -5.289 7.848 7.416 1.00 86.56 87 LEU A C 1
ATOM 700 O O . LEU A 1 87 ? -6.508 7.701 7.518 1.00 86.56 87 LEU A O 1
ATOM 704 N N . GLY A 1 88 ? -4.641 7.628 6.269 1.00 84.12 88 GLY A N 1
ATOM 705 C CA . GLY A 1 88 ? -5.315 7.165 5.056 1.00 84.12 88 GLY A CA 1
ATOM 706 C C . GLY A 1 88 ? -6.028 5.823 5.257 1.00 84.12 88 GLY A C 1
ATOM 707 O O . GLY A 1 88 ? -7.207 5.691 4.925 1.00 84.12 88 GLY A O 1
ATOM 708 N N . LEU A 1 89 ? -5.365 4.844 5.883 1.00 90.31 89 LEU A N 1
ATOM 709 C CA . LEU A 1 89 ? -5.964 3.537 6.181 1.00 90.31 89 LEU A CA 1
ATOM 710 C C . LEU A 1 89 ? -7.180 3.647 7.108 1.00 90.31 89 LEU A C 1
ATOM 712 O O . LEU A 1 89 ? -8.191 2.994 6.855 1.00 90.31 89 LEU A O 1
ATOM 716 N N . ARG A 1 90 ? -7.130 4.511 8.135 1.00 86.38 90 ARG A N 1
ATOM 717 C CA . ARG A 1 90 ? -8.276 4.788 9.027 1.00 86.38 90 ARG A CA 1
ATOM 718 C C . ARG A 1 90 ? -9.498 5.278 8.265 1.00 86.38 90 ARG A C 1
ATOM 720 O O . ARG A 1 90 ? -10.617 4.973 8.671 1.00 86.38 90 ARG A O 1
ATOM 727 N N . ARG A 1 91 ? -9.289 6.055 7.200 1.00 82.88 91 ARG A N 1
ATOM 728 C CA . ARG A 1 91 ? -10.367 6.630 6.390 1.00 82.88 91 ARG A CA 1
ATOM 729 C C . ARG A 1 91 ? -10.944 5.635 5.385 1.00 82.88 91 ARG A C 1
ATOM 731 O O . ARG A 1 91 ? -12.138 5.714 5.095 1.00 82.88 91 ARG A O 1
ATOM 738 N N . ILE A 1 92 ? -10.101 4.746 4.861 1.00 81.44 92 ILE A N 1
ATOM 739 C CA . ILE A 1 92 ? -10.458 3.725 3.866 1.00 81.44 92 ILE A CA 1
ATOM 740 C C . ILE A 1 92 ? -11.150 2.525 4.520 1.00 81.44 92 ILE A C 1
ATOM 742 O O . ILE A 1 92 ? -12.123 2.000 3.980 1.00 81.44 92 ILE A O 1
ATOM 746 N N . PHE A 1 93 ? -10.648 2.071 5.668 1.00 81.00 93 PHE A N 1
ATOM 747 C CA . PHE A 1 93 ? -11.139 0.866 6.324 1.00 81.00 93 PHE A CA 1
ATOM 748 C C . PHE A 1 93 ? -12.425 1.144 7.116 1.00 81.00 93 PHE A C 1
ATOM 750 O O . PHE A 1 93 ? -12.404 1.817 8.149 1.00 81.00 93 PHE A O 1
ATOM 757 N N . GLY A 1 94 ? -13.546 0.611 6.622 1.00 74.69 94 GLY A N 1
ATOM 758 C CA . GLY A 1 94 ? -14.836 0.602 7.313 1.00 74.69 94 GLY A CA 1
ATOM 759 C C . GLY A 1 94 ? -15.071 -0.701 8.095 1.00 74.69 94 GLY A C 1
ATOM 760 O O . GLY A 1 94 ? -14.438 -1.709 7.792 1.00 74.69 94 GLY A O 1
ATOM 761 N N . PRO A 1 95 ? -15.996 -0.710 9.071 1.00 61.47 95 PRO A N 1
ATOM 762 C CA . PRO A 1 95 ? -16.216 -1.856 9.962 1.00 61.47 95 PRO A CA 1
ATOM 763 C C . PRO A 1 95 ? -16.802 -3.101 9.272 1.00 61.47 95 PRO A C 1
ATOM 765 O O . PRO A 1 95 ? -16.661 -4.202 9.794 1.00 61.47 95 PRO A O 1
ATOM 768 N N . ASP A 1 96 ? -17.440 -2.949 8.108 1.00 65.06 96 ASP A N 1
ATOM 769 C CA . ASP A 1 96 ? -18.348 -3.976 7.578 1.00 65.06 96 ASP A CA 1
ATOM 770 C C . ASP A 1 96 ? -17.737 -4.903 6.513 1.00 65.06 96 ASP A C 1
ATOM 772 O O . ASP A 1 96 ? -18.396 -5.852 6.084 1.00 65.06 96 ASP A O 1
ATOM 776 N N . ARG A 1 97 ? -16.501 -4.659 6.045 1.00 77.94 97 ARG A N 1
ATOM 777 C CA . ARG A 1 97 ? -15.853 -5.539 5.053 1.00 77.94 97 ARG A CA 1
ATOM 778 C C . ARG A 1 97 ? -14.328 -5.409 5.004 1.00 77.94 97 ARG A C 1
ATOM 780 O O . ARG A 1 97 ? -13.820 -4.293 5.115 1.00 77.94 97 ARG A O 1
ATOM 787 N N . PRO A 1 98 ? -13.606 -6.512 4.725 1.00 88.19 98 PRO A N 1
ATOM 788 C CA . PRO A 1 98 ? -12.204 -6.444 4.345 1.00 88.19 98 PRO A CA 1
ATOM 789 C C . PRO A 1 98 ? -11.992 -5.532 3.133 1.00 88.19 98 PRO A C 1
ATOM 791 O O . PRO A 1 98 ? -12.838 -5.463 2.236 1.00 88.19 98 PRO A O 1
ATOM 794 N N . VAL A 1 99 ? -10.847 -4.853 3.089 1.00 90.00 99 VAL A N 1
ATOM 795 C CA . VAL A 1 99 ? -10.467 -3.984 1.969 1.00 90.00 99 VAL A CA 1
ATOM 796 C C . VAL A 1 99 ? -9.149 -4.469 1.384 1.00 90.00 99 VAL A C 1
ATOM 798 O O . VAL A 1 99 ? -8.168 -4.617 2.111 1.00 90.00 99 VAL A O 1
ATOM 801 N N . ARG A 1 100 ? -9.128 -4.693 0.066 1.00 94.50 100 ARG A N 1
ATOM 802 C CA . ARG A 1 100 ? -7.943 -5.126 -0.679 1.00 94.50 100 ARG A CA 1
ATOM 803 C C . ARG A 1 100 ? -7.324 -3.956 -1.429 1.00 94.50 100 ARG A C 1
ATOM 805 O O . ARG A 1 100 ? -7.963 -3.345 -2.289 1.00 94.50 100 ARG A O 1
ATOM 812 N N . LEU A 1 101 ? -6.090 -3.637 -1.064 1.00 94.94 101 LEU A N 1
ATOM 813 C CA . LEU A 1 101 ? -5.383 -2.433 -1.468 1.00 94.94 101 LEU A CA 1
ATOM 814 C C . LEU A 1 101 ? -4.061 -2.770 -2.149 1.00 94.94 101 LEU A C 1
ATOM 816 O O . LEU A 1 101 ? -3.346 -3.672 -1.724 1.00 94.94 101 LEU A O 1
ATOM 820 N N . TRP A 1 102 ? -3.690 -1.972 -3.142 1.00 97.19 102 TRP A N 1
ATOM 821 C CA . TRP A 1 102 ? -2.297 -1.823 -3.536 1.00 97.19 102 TRP A CA 1
ATOM 822 C C . TRP A 1 102 ? -1.755 -0.513 -2.965 1.00 97.19 102 TRP A C 1
ATOM 824 O O . TRP A 1 102 ? -2.325 0.554 -3.200 1.00 97.19 102 TRP A O 1
ATOM 834 N N . ILE A 1 103 ? -0.671 -0.599 -2.197 1.00 97.06 103 ILE A N 1
ATOM 835 C CA . ILE A 1 103 ? -0.022 0.533 -1.525 1.00 97.06 103 ILE A CA 1
ATOM 836 C C . ILE A 1 103 ? 1.472 0.405 -1.783 1.00 97.06 103 ILE A C 1
ATOM 838 O O . ILE A 1 103 ? 2.097 -0.513 -1.260 1.00 97.06 103 ILE A O 1
ATOM 842 N N . ASP A 1 104 ? 2.053 1.304 -2.567 1.00 95.75 104 ASP A N 1
ATOM 843 C CA . ASP A 1 104 ? 3.463 1.257 -2.977 1.00 95.75 104 ASP A CA 1
ATOM 844 C C . ASP A 1 104 ? 4.449 1.065 -1.807 1.00 95.75 104 ASP A C 1
ATOM 846 O O . ASP A 1 104 ? 5.351 0.232 -1.881 1.00 95.75 104 ASP A O 1
ATOM 850 N N . ALA A 1 105 ? 4.253 1.761 -0.688 1.00 95.06 105 ALA A N 1
ATOM 851 C CA . ALA A 1 105 ? 5.125 1.687 0.481 1.00 95.06 105 ALA A CA 1
ATOM 852 C C . ALA A 1 105 ? 5.102 0.327 1.211 1.00 95.06 105 ALA A C 1
ATOM 854 O O . ALA A 1 105 ? 5.996 0.068 2.020 1.00 95.06 105 ALA A O 1
ATOM 855 N N . VAL A 1 106 ? 4.092 -0.517 0.956 1.00 97.62 106 VAL A N 1
ATOM 856 C CA . VAL A 1 106 ? 3.873 -1.808 1.643 1.00 97.62 106 VAL A CA 1
ATOM 857 C C . VAL A 1 106 ? 3.887 -2.997 0.679 1.00 97.62 106 VAL A C 1
ATOM 859 O O . VAL A 1 106 ? 4.346 -4.074 1.024 1.00 97.62 106 VAL A O 1
ATOM 862 N N . CYS A 1 107 ? 3.367 -2.840 -0.533 1.00 98.31 107 CYS A N 1
ATOM 863 C CA . CYS A 1 107 ? 3.265 -3.924 -1.509 1.00 98.31 107 CYS A CA 1
ATOM 864 C C . CYS A 1 107 ? 4.583 -4.148 -2.268 1.00 98.31 107 CYS A C 1
ATOM 866 O O . CYS A 1 107 ? 4.815 -5.234 -2.804 1.00 98.31 107 CYS A O 1
ATOM 868 N N . ILE A 1 108 ? 5.454 -3.137 -2.285 1.00 97.06 108 ILE A N 1
ATOM 869 C CA . ILE A 1 108 ? 6.789 -3.193 -2.878 1.00 97.06 108 ILE A CA 1
ATOM 870 C C . ILE A 1 108 ? 7.813 -3.372 -1.760 1.00 97.06 108 ILE A C 1
ATOM 872 O O . ILE A 1 108 ? 7.822 -2.619 -0.782 1.00 97.06 108 ILE A O 1
ATOM 876 N N . ASN A 1 109 ? 8.742 -4.306 -1.937 1.00 97.31 109 ASN A N 1
ATOM 877 C CA . ASN A 1 109 ? 9.922 -4.391 -1.096 1.00 97.31 109 ASN A CA 1
ATOM 878 C C . ASN A 1 109 ? 10.859 -3.207 -1.386 1.00 97.31 109 ASN A C 1
ATOM 880 O O . ASN A 1 109 ? 11.741 -3.268 -2.236 1.00 97.31 109 ASN A O 1
ATOM 884 N N . GLN A 1 110 ? 10.679 -2.111 -0.650 1.00 93.75 110 GLN A N 1
ATOM 885 C CA . GLN A 1 110 ? 11.423 -0.862 -0.858 1.00 93.75 110 GLN A CA 1
ATOM 886 C C . GLN A 1 110 ? 12.943 -0.984 -0.644 1.00 93.75 110 GLN A C 1
ATOM 888 O O . GLN A 1 110 ? 13.691 -0.106 -1.081 1.00 93.75 110 GLN A O 1
ATOM 893 N N . ALA A 1 111 ? 13.401 -2.041 0.039 1.00 95.44 111 ALA A N 1
ATOM 894 C CA . ALA A 1 111 ? 14.819 -2.318 0.263 1.00 95.44 111 ALA A CA 1
ATOM 895 C C . ALA A 1 111 ? 15.471 -3.095 -0.897 1.00 95.44 111 ALA A C 1
ATOM 897 O O . ALA A 1 111 ? 16.694 -3.063 -1.034 1.00 95.44 111 ALA A O 1
ATOM 898 N N . ASP A 1 112 ? 14.676 -3.761 -1.736 1.00 96.94 112 ASP A N 1
ATOM 899 C CA . ASP A 1 112 ? 15.141 -4.475 -2.923 1.00 96.94 112 ASP A CA 1
ATOM 900 C C . ASP A 1 112 ? 15.059 -3.541 -4.139 1.00 96.94 112 ASP A C 1
ATOM 902 O O . ASP A 1 112 ? 13.988 -3.248 -4.667 1.00 96.94 112 ASP A O 1
ATOM 906 N N . ILE A 1 113 ? 16.212 -3.005 -4.551 1.00 95.88 113 ILE A N 1
ATOM 907 C CA . ILE A 1 113 ? 16.298 -2.044 -5.659 1.00 95.88 113 ILE A CA 1
ATOM 908 C C . ILE A 1 113 ? 15.8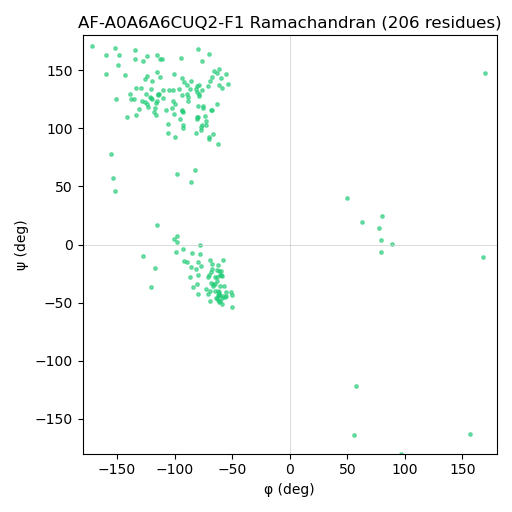21 -2.661 -6.988 1.00 95.88 113 ILE A C 1
ATOM 910 O O . ILE A 1 113 ? 15.039 -1.992 -7.670 1.00 95.88 113 ILE A O 1
ATOM 914 N N . PRO A 1 114 ? 16.263 -3.875 -7.385 1.00 96.06 114 PRO A N 1
ATOM 915 C CA . PRO A 1 114 ? 15.698 -4.579 -8.534 1.00 96.06 114 PRO A CA 1
ATOM 916 C C . PRO A 1 114 ? 14.170 -4.675 -8.504 1.00 96.06 114 PRO A C 1
ATOM 918 O O . PRO A 1 114 ? 13.532 -4.205 -9.448 1.00 96.06 114 PRO A O 1
ATOM 921 N N . GLU A 1 115 ? 13.588 -5.191 -7.416 1.00 96.19 115 GLU A N 1
ATOM 922 C CA . GLU A 1 115 ? 12.132 -5.333 -7.294 1.00 96.19 115 GLU A CA 1
ATOM 923 C C . GLU A 1 115 ? 11.448 -3.966 -7.396 1.00 96.19 115 GLU A C 1
ATOM 925 O O . GLU A 1 115 ? 10.527 -3.778 -8.190 1.00 96.19 115 GLU A O 1
ATOM 930 N N . ARG A 1 116 ? 11.929 -2.970 -6.643 1.00 94.75 116 ARG A N 1
ATOM 931 C CA . ARG A 1 116 ? 11.364 -1.618 -6.651 1.00 94.75 116 ARG A CA 1
ATOM 932 C C . ARG A 1 116 ? 11.350 -1.017 -8.052 1.00 94.75 116 ARG A C 1
ATOM 934 O O . ARG A 1 116 ? 10.345 -0.437 -8.450 1.00 94.75 116 ARG A O 1
ATOM 941 N N . ASN A 1 117 ? 12.445 -1.140 -8.797 1.00 92.31 117 ASN A N 1
ATOM 942 C CA . ASN A 1 117 ? 12.531 -0.596 -10.150 1.00 92.31 117 ASN A CA 1
ATOM 943 C C . ASN A 1 117 ? 11.549 -1.293 -11.103 1.00 92.31 117 ASN A C 1
ATOM 945 O O . ASN A 1 117 ? 10.908 -0.619 -11.909 1.00 92.31 117 ASN A O 1
ATOM 949 N N . GLU A 1 118 ? 11.398 -2.613 -10.988 1.00 93.81 118 GLU A N 1
ATOM 950 C CA . GLU A 1 118 ? 10.426 -3.380 -11.770 1.00 93.81 118 GLU A CA 1
ATOM 951 C C . GLU A 1 118 ? 8.984 -2.967 -11.440 1.00 93.81 118 GLU A C 1
ATOM 953 O O . GLU A 1 118 ? 8.201 -2.677 -12.345 1.00 93.81 118 GLU A O 1
ATOM 958 N N . GLN A 1 119 ? 8.651 -2.842 -10.152 1.00 92.88 119 GLN A N 1
ATOM 959 C CA . GLN A 1 119 ? 7.330 -2.402 -9.696 1.00 92.88 119 GLN A CA 1
ATOM 960 C C . GLN A 1 119 ? 7.003 -0.979 -10.170 1.00 92.88 119 GLN A C 1
ATOM 962 O O . GLN A 1 119 ? 5.907 -0.737 -10.676 1.00 92.88 119 GLN A O 1
ATOM 967 N N . VAL A 1 120 ? 7.963 -0.050 -10.082 1.00 88.62 120 VAL A N 1
ATOM 968 C CA . VAL A 1 120 ? 7.816 1.326 -10.589 1.00 88.62 120 VAL A CA 1
ATOM 969 C C . VAL A 1 120 ? 7.577 1.335 -12.101 1.00 88.62 120 VAL A C 1
ATOM 971 O O . VAL A 1 120 ? 6.691 2.046 -12.577 1.00 88.62 120 VAL A O 1
ATOM 974 N N . ALA A 1 121 ? 8.304 0.510 -12.861 1.00 85.69 121 ALA A N 1
ATOM 975 C CA . ALA A 1 121 ? 8.140 0.414 -14.311 1.00 85.69 121 ALA A CA 1
ATOM 976 C C . ALA A 1 121 ? 6.744 -0.085 -14.731 1.00 85.69 121 ALA A C 1
ATOM 978 O O . ALA A 1 121 ? 6.266 0.283 -15.804 1.00 85.69 121 ALA A O 1
ATOM 979 N N . GLN A 1 122 ? 6.067 -0.878 -13.892 1.00 88.62 122 GLN A N 1
ATOM 980 C CA . GLN A 1 122 ? 4.713 -1.375 -14.160 1.00 88.62 122 GLN A CA 1
ATOM 981 C C . GLN A 1 122 ? 3.590 -0.617 -13.433 1.00 88.62 122 GLN A C 1
ATOM 983 O O . GLN A 1 122 ? 2.429 -1.000 -13.580 1.00 88.62 122 GLN A O 1
ATOM 988 N N . MET A 1 123 ? 3.876 0.475 -12.706 1.00 85.56 123 MET A N 1
ATOM 989 C CA . MET A 1 123 ? 2.853 1.247 -11.975 1.00 85.56 123 MET A CA 1
ATOM 990 C C . MET A 1 123 ? 1.663 1.631 -12.857 1.00 85.56 123 MET A C 1
ATOM 992 O O . MET A 1 123 ? 0.519 1.501 -12.432 1.00 85.56 123 MET A O 1
ATOM 996 N N . SER A 1 124 ? 1.909 2.036 -14.106 1.00 78.44 124 SER A N 1
ATOM 997 C CA . SER A 1 124 ? 0.847 2.389 -15.055 1.00 78.44 124 SER A CA 1
ATOM 998 C C . SER A 1 124 ? -0.168 1.251 -15.245 1.00 78.44 124 SER A C 1
ATOM 1000 O O . SER A 1 124 ? -1.372 1.502 -15.246 1.00 78.44 124 SER A O 1
ATOM 1002 N N . ARG A 1 125 ? 0.298 -0.004 -15.317 1.00 81.12 125 ARG A N 1
ATOM 1003 C CA . ARG A 1 125 ? -0.540 -1.212 -15.416 1.00 81.12 125 ARG A CA 1
ATOM 1004 C C . ARG A 1 125 ? -1.243 -1.530 -14.101 1.00 81.12 125 ARG A C 1
ATOM 1006 O O . ARG A 1 125 ? -2.414 -1.900 -14.126 1.00 81.12 125 ARG A O 1
ATOM 1013 N N . ILE A 1 126 ? -0.570 -1.340 -12.967 1.00 84.12 126 ILE A N 1
ATOM 1014 C CA . ILE A 1 126 ? -1.159 -1.540 -11.636 1.00 84.12 126 ILE A CA 1
ATOM 1015 C C . ILE A 1 126 ? -2.344 -0.591 -11.429 1.00 84.12 126 ILE A C 1
ATOM 1017 O O . ILE A 1 126 ? -3.435 -1.027 -11.071 1.00 84.12 126 ILE A O 1
ATOM 1021 N N . TYR A 1 127 ? -2.180 0.702 -11.698 1.00 81.00 127 TYR A N 1
ATOM 1022 C CA . TYR A 1 127 ? -3.288 1.651 -11.568 1.00 81.00 127 TYR A CA 1
ATOM 1023 C C . TYR A 1 127 ? -4.397 1.390 -12.598 1.00 81.00 127 TYR A C 1
ATOM 1025 O O . TYR A 1 127 ? -5.571 1.519 -12.263 1.00 81.00 127 TYR A O 1
ATOM 1033 N N . ALA A 1 128 ? -4.056 0.968 -13.823 1.00 79.00 128 ALA A N 1
ATOM 1034 C CA . ALA A 1 128 ? -5.039 0.636 -14.862 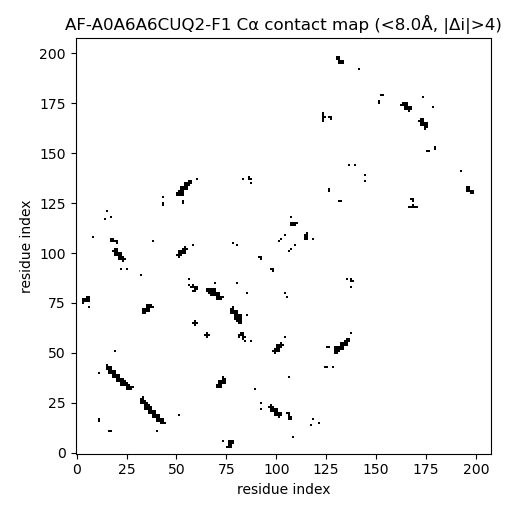1.00 79.00 128 ALA A CA 1
ATOM 1035 C C . ALA A 1 128 ? -5.927 -0.568 -14.518 1.00 79.00 128 ALA A C 1
ATOM 1037 O O . ALA A 1 128 ? -7.086 -0.626 -14.940 1.00 79.00 128 ALA A O 1
ATOM 1038 N N . SER A 1 129 ? -5.344 -1.540 -13.813 1.00 83.44 129 SER A N 1
ATOM 1039 C CA . SER A 1 129 ? -5.979 -2.819 -13.480 1.00 83.44 129 SER A CA 1
ATOM 1040 C C . SER A 1 129 ? -6.761 -2.757 -12.166 1.00 83.44 129 SER A C 1
ATOM 1042 O O . SER A 1 129 ? -7.595 -3.620 -11.907 1.00 83.44 129 SER A O 1
ATOM 1044 N N . ALA A 1 130 ? -6.535 -1.723 -11.350 1.00 83.25 130 ALA A N 1
ATOM 1045 C CA . ALA A 1 130 ? -7.314 -1.479 -10.146 1.00 83.25 130 ALA A CA 1
ATOM 1046 C C . ALA A 1 130 ? -8.789 -1.193 -10.485 1.00 83.25 130 ALA A C 1
ATOM 1048 O O . ALA A 1 130 ? -9.112 -0.555 -11.490 1.00 83.25 130 ALA A O 1
ATOM 1049 N N . LYS A 1 131 ? -9.703 -1.598 -9.596 1.00 84.50 131 LYS A N 1
ATOM 1050 C CA . LYS A 1 131 ? -11.136 -1.256 -9.690 1.00 84.50 131 LYS A CA 1
ATOM 1051 C C . LYS A 1 131 ? -11.386 0.243 -9.532 1.00 84.50 131 LYS A C 1
ATOM 1053 O O . LYS A 1 131 ? -12.368 0.768 -10.049 1.00 84.50 131 LYS A O 1
ATOM 1058 N N . GLY A 1 132 ? -10.502 0.912 -8.804 1.00 77.38 132 GLY A N 1
ATOM 1059 C CA . GLY A 1 132 ? -10.528 2.342 -8.565 1.00 77.38 132 GLY A CA 1
ATOM 1060 C C . GLY A 1 132 ? -9.253 2.789 -7.866 1.00 77.38 132 GLY A C 1
ATOM 1061 O O . GLY A 1 132 ? -8.447 1.970 -7.412 1.00 77.38 132 GLY A O 1
ATOM 1062 N N . VAL A 1 133 ? -9.085 4.104 -7.776 1.00 78.06 133 VAL A N 1
ATOM 1063 C CA . VAL A 1 133 ? -7.951 4.731 -7.096 1.00 78.06 133 VAL A CA 1
ATOM 1064 C C . VAL A 1 133 ? -8.483 5.613 -5.980 1.00 78.06 133 VAL A C 1
ATOM 1066 O O . VAL A 1 133 ? -9.310 6.490 -6.225 1.00 78.06 133 VAL A O 1
ATOM 1069 N N . PHE A 1 134 ? -7.997 5.392 -4.762 1.00 75.69 134 PHE A N 1
ATOM 1070 C CA . PHE A 1 134 ? -8.256 6.274 -3.634 1.00 75.69 134 PHE A CA 1
ATOM 1071 C C . PHE A 1 134 ? -7.118 7.290 -3.530 1.00 75.69 134 PHE A C 1
ATOM 1073 O O . PHE A 1 134 ? -5.971 6.914 -3.291 1.00 75.69 134 PHE A O 1
ATOM 1080 N N . ALA A 1 135 ? -7.424 8.572 -3.721 1.00 78.00 135 ALA A N 1
ATOM 1081 C CA . ALA A 1 135 ? -6.464 9.657 -3.543 1.00 78.00 135 ALA A CA 1
ATOM 1082 C C . ALA A 1 135 ? -6.599 10.242 -2.130 1.00 78.00 135 ALA A C 1
ATOM 1084 O O . ALA A 1 135 ? -7.580 10.920 -1.824 1.00 78.00 135 ALA A O 1
ATOM 1085 N N . TRP A 1 136 ? -5.620 9.976 -1.264 1.00 78.69 136 TRP A N 1
ATOM 1086 C CA . TRP A 1 136 ? -5.565 10.515 0.093 1.00 78.69 136 TRP A CA 1
ATOM 1087 C C . TRP A 1 136 ? -4.732 11.800 0.125 1.00 78.69 136 TRP A C 1
ATOM 1089 O O . TRP A 1 136 ? -3.524 11.777 -0.114 1.00 78.69 136 TRP A O 1
ATOM 1099 N N . LEU A 1 137 ? -5.392 12.919 0.431 1.00 72.31 137 LEU A N 1
ATOM 1100 C CA . LEU A 1 137 ? -4.789 14.258 0.449 1.00 72.31 137 LEU A CA 1
ATOM 1101 C C . LEU A 1 137 ? -4.380 14.728 1.858 1.00 72.31 137 LEU A C 1
ATOM 1103 O O . LEU A 1 137 ? -3.873 15.837 2.000 1.00 72.31 137 LEU A O 1
ATOM 1107 N N . GLY A 1 138 ? -4.569 13.890 2.881 1.00 67.44 138 GLY A N 1
ATOM 1108 C CA . GLY A 1 138 ? -4.359 14.248 4.285 1.00 67.44 138 GLY A CA 1
ATOM 1109 C C . GLY A 1 138 ? -5.648 14.658 5.001 1.00 67.44 138 GLY A C 1
ATOM 1110 O O . GLY A 1 138 ? -6.739 14.655 4.429 1.00 67.44 138 GLY A O 1
ATOM 1111 N N . GLU A 1 139 ? -5.513 14.996 6.282 1.00 64.56 139 GLU A N 1
ATOM 1112 C CA . GLU A 1 139 ? -6.609 15.521 7.096 1.00 64.56 139 GLU A CA 1
ATOM 1113 C C . GLU A 1 139 ? -6.843 16.994 6.725 1.00 64.56 139 GLU A C 1
ATOM 1115 O O . GLU A 1 139 ? -6.066 17.875 7.083 1.00 64.56 139 GLU A O 1
ATOM 1120 N N . GLY A 1 140 ? -7.896 17.246 5.949 1.00 56.41 140 GLY A N 1
ATOM 1121 C CA . GLY A 1 140 ? -8.314 18.568 5.484 1.00 56.41 140 GLY A CA 1
ATOM 1122 C C . GLY A 1 140 ? -9.823 18.607 5.251 1.00 56.41 140 GLY A C 1
ATOM 1123 O O . GLY A 1 140 ? -10.491 17.569 5.296 1.00 56.41 140 GLY A O 1
ATOM 1124 N N . GLY A 1 141 ? -10.373 19.800 5.048 1.00 45.62 141 GLY A N 1
ATOM 1125 C CA . GLY A 1 141 ? -11.786 19.985 4.756 1.00 45.62 141 GLY A CA 1
ATOM 1126 C C . GLY A 1 141 ? -12.124 19.705 3.292 1.00 45.62 141 GLY A C 1
ATOM 1127 O O . GLY A 1 141 ? -11.264 19.595 2.411 1.00 45.62 141 GLY A O 1
ATOM 1128 N N . ASP A 1 142 ? -13.426 19.619 3.021 1.00 46.56 142 ASP A N 1
ATOM 1129 C CA . ASP A 1 142 ? -13.941 19.479 1.659 1.00 46.56 142 ASP A CA 1
ATOM 1130 C C . ASP A 1 142 ? -13.499 20.658 0.772 1.00 46.56 142 ASP A C 1
ATOM 1132 O O . ASP A 1 142 ? -13.355 20.486 -0.432 1.00 46.56 142 ASP A O 1
ATOM 1136 N N . GLU A 1 143 ? -13.233 21.841 1.333 1.00 45.78 143 GLU A N 1
ATOM 1137 C CA . GLU A 1 143 ? -12.781 23.017 0.583 1.00 45.78 143 GLU A CA 1
ATOM 1138 C C . GLU A 1 143 ? -11.362 22.863 0.030 1.00 45.78 143 GLU A C 1
ATOM 1140 O O . GLU A 1 143 ? -11.127 23.232 -1.118 1.00 45.78 143 GLU A O 1
ATOM 1145 N N . GLU A 1 144 ? -10.425 22.275 0.776 1.00 48.91 144 GLU A N 1
ATOM 1146 C CA . GLU A 1 144 ? -9.060 22.016 0.312 1.00 48.91 144 GLU A CA 1
ATOM 1147 C C . GLU A 1 144 ? -9.032 20.898 -0.731 1.00 48.91 144 GLU A C 1
ATOM 1149 O O . GLU A 1 144 ? -8.392 21.036 -1.777 1.00 48.91 144 GLU A O 1
ATOM 1154 N N . ALA A 1 145 ? -9.793 19.824 -0.501 1.00 50.28 145 ALA A N 1
ATOM 1155 C CA . ALA A 1 145 ? -9.967 18.756 -1.480 1.00 50.28 145 ALA A CA 1
ATOM 1156 C C . ALA A 1 145 ? -10.635 19.287 -2.756 1.00 50.28 145 ALA A C 1
ATOM 1158 O O . ALA A 1 145 ? -10.172 19.008 -3.861 1.00 50.28 145 ALA A O 1
ATOM 1159 N N . MET A 1 146 ? -11.668 20.123 -2.626 1.00 45.97 146 MET A N 1
ATOM 1160 C CA . MET A 1 146 ? -12.314 20.801 -3.749 1.00 45.97 146 MET A CA 1
ATOM 1161 C C . MET A 1 146 ? -11.426 21.876 -4.370 1.00 45.97 146 MET A C 1
ATOM 1163 O O . MET A 1 146 ? -11.575 22.149 -5.554 1.00 45.97 146 MET A O 1
ATOM 1167 N N . CYS A 1 147 ? -10.483 22.472 -3.643 1.00 45.28 147 CYS A N 1
ATOM 1168 C CA . CYS A 1 147 ? -9.483 23.387 -4.185 1.00 45.28 147 CYS A CA 1
ATOM 1169 C C . CYS A 1 147 ? -8.507 22.616 -5.073 1.00 45.28 147 CYS A C 1
ATOM 1171 O O . CYS A 1 147 ? -8.338 22.986 -6.230 1.00 45.28 147 CYS A O 1
ATOM 1173 N N . VAL A 1 148 ? -7.978 21.483 -4.603 1.00 50.25 148 VAL A N 1
ATOM 1174 C CA . VAL A 1 148 ? -7.169 20.565 -5.415 1.00 50.25 148 VAL A CA 1
ATOM 1175 C C . VAL A 1 148 ? -7.988 20.075 -6.610 1.00 50.25 148 VAL A C 1
ATOM 1177 O O . VAL A 1 148 ? -7.574 20.283 -7.741 1.00 50.25 148 VAL A O 1
ATOM 1180 N N . LEU A 1 149 ? -9.205 19.560 -6.415 1.00 48.34 149 LEU A N 1
ATOM 1181 C CA . LEU A 1 149 ? -10.096 19.109 -7.495 1.00 48.34 149 LEU A CA 1
ATOM 1182 C C . LEU A 1 149 ? -10.528 20.231 -8.442 1.00 48.34 149 LEU A C 1
ATOM 1184 O O . LEU A 1 149 ? -10.724 19.990 -9.626 1.00 48.34 149 LEU A O 1
ATOM 1188 N N . SER A 1 150 ? -10.664 21.467 -7.968 1.00 39.12 150 SER A N 1
ATOM 1189 C CA . SER A 1 150 ? -10.953 22.631 -8.809 1.00 39.12 150 SER A CA 1
ATOM 1190 C C . SER A 1 150 ? -9.704 23.147 -9.509 1.00 39.12 150 SER A C 1
ATOM 1192 O O . SER A 1 150 ? -9.829 23.658 -10.611 1.00 39.12 150 SER A O 1
ATOM 1194 N N . CYS A 1 151 ? -8.505 22.931 -8.976 1.00 40.62 151 CYS A N 1
ATOM 1195 C CA . CYS A 1 151 ? -7.262 23.068 -9.730 1.00 40.62 151 CYS A CA 1
ATOM 1196 C C . CYS A 1 151 ? -7.151 21.960 -10.793 1.00 40.62 151 CYS A C 1
ATOM 1198 O O . CYS A 1 151 ? -6.674 22.217 -11.896 1.00 40.62 151 CYS A O 1
ATOM 1200 N N . LEU A 1 152 ? -7.673 20.762 -10.504 1.00 44.91 152 LEU A N 1
ATOM 1201 C CA . LEU A 1 152 ? -7.793 19.636 -11.438 1.00 44.91 152 LEU A CA 1
ATOM 1202 C C . LEU A 1 152 ? -8.977 19.812 -12.430 1.00 44.91 152 LEU A C 1
ATOM 1204 O O . LEU A 1 152 ? -8.989 19.179 -13.483 1.00 44.91 152 LEU A O 1
ATOM 1208 N N . GLY A 1 153 ? -9.952 20.692 -12.138 1.00 38.00 153 GLY A N 1
ATOM 1209 C CA . GLY A 1 153 ? -11.246 20.807 -12.841 1.00 38.00 153 GLY A CA 1
ATOM 1210 C C . GLY A 1 153 ? -11.647 22.207 -13.355 1.00 38.00 153 GLY A C 1
ATOM 1211 O O . GLY A 1 153 ? -12.589 22.337 -14.142 1.00 38.00 153 GLY A O 1
ATOM 1212 N N . LYS A 1 154 ? -10.948 23.290 -12.998 1.00 39.09 154 LYS A N 1
ATOM 1213 C CA . LYS A 1 154 ? -11.258 24.684 -13.375 1.00 39.09 154 LYS A CA 1
ATOM 1214 C C . LYS A 1 154 ? -9.992 25.482 -13.736 1.00 39.09 154 LYS A C 1
ATOM 1216 O O . LYS A 1 154 ? -9.063 25.641 -12.969 1.00 39.09 154 LYS A O 1
ATOM 1221 N N . THR A 1 155 ? -10.042 26.139 -14.885 1.00 39.09 155 THR A N 1
ATOM 1222 C CA . THR A 1 155 ? -9.323 27.365 -15.230 1.00 39.09 155 THR A CA 1
ATOM 1223 C C . THR A 1 155 ? -10.265 28.292 -15.991 1.00 39.09 155 THR A C 1
ATOM 1225 O O . THR A 1 155 ? -10.816 27.956 -17.037 1.00 39.09 155 THR A O 1
ATOM 1228 N N . GLN A 1 156 ? -10.414 29.509 -15.499 1.00 35.62 156 GLN A N 1
ATOM 1229 C CA . GLN A 1 156 ? -10.431 30.669 -16.384 1.00 35.62 156 GLN A CA 1
ATOM 1230 C C . GLN A 1 156 ? -9.958 31.895 -15.591 1.00 35.62 156 GLN A C 1
ATOM 1232 O O . GLN A 1 156 ? -10.699 32.849 -15.421 1.00 35.62 156 GLN A O 1
ATOM 1237 N N . LYS A 1 157 ? -8.741 31.815 -15.023 1.00 33.94 157 LYS A N 1
ATOM 1238 C CA . LYS A 1 157 ? -7.817 32.952 -14.774 1.00 33.94 157 LYS A CA 1
ATOM 1239 C C . LYS A 1 157 ? -6.630 32.631 -13.864 1.00 33.94 157 LYS A C 1
ATOM 1241 O O . LYS A 1 157 ? -5.706 33.431 -13.825 1.00 33.94 157 LYS A O 1
ATOM 1246 N N . ALA A 1 158 ? -6.597 31.487 -13.185 1.00 36.78 158 ALA A N 1
ATOM 1247 C CA . ALA A 1 158 ? -5.381 31.055 -12.502 1.00 36.78 158 ALA A CA 1
ATOM 1248 C C . ALA A 1 158 ? -4.438 30.417 -13.530 1.00 36.78 158 ALA A C 1
ATOM 1250 O O . ALA A 1 158 ? -4.714 29.345 -14.071 1.00 36.78 158 ALA A O 1
ATOM 1251 N N . ARG A 1 159 ? -3.354 31.120 -13.860 1.00 34.84 159 ARG A N 1
ATOM 1252 C CA . ARG A 1 159 ? -2.237 30.561 -14.615 1.00 34.84 159 ARG A CA 1
ATOM 1253 C C . ARG A 1 159 ? -1.451 29.725 -13.607 1.00 34.84 159 ARG A C 1
ATOM 1255 O O . ARG A 1 159 ? -0.781 30.281 -12.749 1.00 34.84 159 ARG A O 1
ATOM 1262 N N . CYS A 1 160 ? -1.638 28.409 -13.633 1.00 35.88 160 CYS A N 1
ATOM 1263 C CA . CYS A 1 160 ? -0.850 27.515 -12.797 1.00 35.88 160 CYS A CA 1
ATOM 1264 C C . CYS A 1 160 ? 0.593 27.538 -13.322 1.00 35.88 160 CYS A C 1
ATOM 1266 O O . CYS A 1 160 ? 0.834 27.191 -14.478 1.00 35.88 160 CYS A O 1
ATOM 1268 N N . GLU A 1 161 ? 1.532 28.028 -12.514 1.00 37.66 161 GLU A N 1
ATOM 1269 C CA . GLU A 1 161 ? 2.952 28.143 -12.883 1.00 37.66 161 GLU A CA 1
ATOM 1270 C C . GLU A 1 161 ? 3.695 26.800 -12.786 1.00 37.66 161 GLU A C 1
ATOM 1272 O O . GLU A 1 161 ? 4.830 26.685 -13.243 1.00 37.66 161 GLU A O 1
ATOM 1277 N N . GLN A 1 162 ? 3.051 25.766 -12.235 1.00 37.50 162 GLN A N 1
ATOM 1278 C CA . GLN A 1 162 ? 3.638 24.448 -12.016 1.00 37.50 162 GLN A CA 1
ATOM 1279 C C . GLN A 1 162 ? 2.937 23.393 -12.882 1.00 37.50 162 GLN A C 1
ATOM 1281 O O . GLN A 1 162 ? 1.711 23.300 -12.929 1.00 37.50 162 GLN A O 1
ATOM 1286 N N . ARG A 1 163 ? 3.731 22.609 -13.624 1.00 34.97 163 ARG A N 1
ATOM 1287 C CA . ARG A 1 163 ? 3.231 21.521 -14.478 1.00 34.97 163 ARG A CA 1
ATOM 1288 C C . ARG A 1 163 ? 2.789 20.361 -13.589 1.00 34.97 163 ARG A C 1
ATOM 1290 O O . ARG A 1 163 ? 3.631 19.690 -13.002 1.00 34.97 163 ARG A O 1
ATOM 1297 N N . HIS A 1 164 ? 1.485 20.110 -13.527 1.00 42.38 164 HIS A N 1
ATOM 1298 C CA . HIS A 1 164 ? 0.927 18.933 -12.864 1.00 42.38 164 HIS A CA 1
ATOM 1299 C C . HIS A 1 164 ? 0.748 17.819 -13.895 1.00 42.38 164 HIS A C 1
ATOM 1301 O O . HIS A 1 164 ? -0.187 17.841 -14.696 1.00 42.38 164 HIS A O 1
ATOM 1307 N N . ALA A 1 165 ? 1.694 16.884 -13.906 1.00 32.25 165 ALA A N 1
ATOM 1308 C CA . ALA A 1 165 ? 1.730 15.762 -14.830 1.00 32.25 165 ALA A CA 1
ATOM 1309 C C . ALA A 1 165 ? 1.556 14.456 -14.055 1.00 32.25 165 ALA A C 1
ATOM 1311 O O . ALA A 1 165 ? 2.285 14.203 -13.097 1.00 32.25 165 ALA A O 1
ATOM 1312 N N . PHE A 1 166 ? 0.624 13.623 -14.507 1.00 38.53 166 PHE A N 1
ATOM 1313 C CA . PHE A 1 166 ? 0.488 12.244 -14.049 1.00 38.53 166 PHE A CA 1
ATOM 1314 C C . PHE A 1 166 ? 0.665 11.322 -15.252 1.00 38.53 166 PHE A C 1
ATOM 1316 O O . PHE A 1 166 ? 0.213 11.645 -16.355 1.00 38.53 166 PHE A O 1
ATOM 1323 N N . SER A 1 167 ? 1.352 10.195 -15.066 1.00 27.34 167 SER A N 1
ATOM 1324 C CA . SER A 1 167 ? 1.411 9.177 -16.112 1.00 27.34 167 SER A CA 1
ATOM 1325 C C . SER A 1 167 ? 0.117 8.373 -16.101 1.00 27.34 167 SER A C 1
ATOM 1327 O O . SER A 1 167 ? -0.424 8.044 -15.042 1.00 27.34 167 SER A O 1
ATOM 1329 N N . VAL A 1 168 ? -0.406 8.099 -17.291 1.00 31.45 168 VAL A N 1
ATOM 1330 C CA . VAL A 1 168 ? -1.593 7.263 -17.474 1.00 31.45 168 VAL A CA 1
ATOM 1331 C C . VAL A 1 168 ? -1.206 5.997 -18.226 1.00 31.45 168 VAL A C 1
ATOM 1333 O O . VAL A 1 168 ? -0.105 5.862 -18.761 1.00 31.45 168 VAL A O 1
ATOM 1336 N N . SER A 1 169 ? -2.091 5.012 -18.144 1.00 27.78 169 SER A N 1
ATOM 1337 C CA . SER A 1 169 ? -1.888 3.601 -18.454 1.00 27.78 169 SER A CA 1
ATOM 1338 C C . SER A 1 169 ? -1.418 3.271 -19.875 1.00 27.78 169 SER A C 1
ATOM 1340 O O . SER A 1 169 ? -0.955 2.157 -20.100 1.00 27.78 169 SER A O 1
ATOM 1342 N N . ASP A 1 170 ? -1.476 4.213 -20.814 1.00 28.23 170 ASP A N 1
ATOM 1343 C CA . ASP A 1 170 ? -0.979 4.072 -22.188 1.00 28.23 170 ASP A CA 1
ATOM 1344 C C . ASP A 1 170 ? 0.425 4.675 -22.407 1.00 28.23 170 ASP A C 1
ATOM 1346 O O . ASP A 1 170 ? 0.909 4.734 -23.536 1.00 28.23 170 ASP A O 1
ATOM 1350 N N . GLY A 1 171 ? 1.097 5.120 -21.339 1.00 28.33 171 GLY A N 1
ATOM 1351 C CA . GLY A 1 171 ? 2.384 5.817 -21.427 1.00 28.33 171 GLY A CA 1
ATOM 1352 C C . GLY A 1 171 ? 2.251 7.293 -21.815 1.00 28.33 171 GLY A C 1
ATOM 1353 O O . GLY A 1 171 ? 3.262 7.982 -21.964 1.00 28.33 171 GLY A O 1
ATOM 1354 N N . GLY A 1 172 ? 1.023 7.800 -21.943 1.00 28.27 172 GLY A N 1
ATOM 1355 C CA . GLY A 1 172 ? 0.743 9.214 -22.095 1.00 28.27 172 GLY A CA 1
ATOM 1356 C C . GLY A 1 172 ? 1.030 9.988 -20.810 1.00 28.27 172 GLY A C 1
ATOM 1357 O O . GLY A 1 172 ? 0.725 9.553 -19.695 1.00 28.27 172 GLY A O 1
ATOM 1358 N N . ILE A 1 173 ? 1.595 11.183 -20.969 1.00 32.16 173 ILE A N 1
ATOM 1359 C CA . ILE A 1 173 ? 1.561 12.196 -19.918 1.00 32.16 173 ILE A CA 1
ATOM 1360 C C . ILE A 1 173 ? 0.179 12.832 -19.993 1.00 32.16 173 ILE A C 1
ATOM 1362 O O . ILE A 1 173 ? -0.117 13.556 -20.946 1.00 32.16 173 ILE A O 1
ATOM 1366 N N . LEU A 1 174 ? -0.670 12.564 -19.000 1.00 36.00 174 LEU A N 1
ATOM 1367 C CA . LEU A 1 174 ? -1.905 13.316 -18.863 1.00 36.00 174 LEU A CA 1
ATOM 1368 C C . LEU A 1 174 ? -1.560 14.676 -18.269 1.00 36.00 174 LEU A C 1
ATOM 1370 O O . LEU A 1 174 ? -1.387 14.842 -17.060 1.00 36.00 174 LEU A O 1
ATOM 1374 N N . ASP A 1 175 ? -1.467 15.661 -19.155 1.00 40.16 175 ASP A N 1
ATOM 1375 C CA . ASP A 1 175 ? -1.570 17.052 -18.761 1.00 40.16 175 ASP A CA 1
ATOM 1376 C C . ASP A 1 175 ? -3.041 17.318 -18.426 1.00 40.16 175 ASP A C 1
ATOM 1378 O O . ASP A 1 175 ? -3.910 17.430 -19.299 1.00 40.16 175 ASP A O 1
ATOM 1382 N N . LEU A 1 176 ? -3.340 17.373 -17.129 1.00 42.91 176 LEU A N 1
ATOM 1383 C CA . LEU A 1 176 ? -4.696 17.608 -16.640 1.00 42.91 176 LEU A CA 1
ATOM 1384 C C . LEU A 1 176 ? -5.245 18.971 -17.101 1.00 42.91 176 LEU A C 1
ATOM 1386 O O . LEU A 1 176 ? -6.461 19.128 -17.244 1.00 42.91 176 LEU A O 1
ATOM 1390 N N . CYS A 1 177 ? -4.373 19.929 -17.447 1.00 39.59 177 CYS A N 1
ATOM 1391 C CA . CYS A 1 177 ? -4.795 21.180 -18.073 1.00 39.59 177 CYS A CA 1
ATOM 1392 C C . CYS A 1 177 ? -5.270 20.975 -19.524 1.00 39.59 177 CYS A C 1
ATOM 1394 O O . CYS A 1 177 ? -6.121 21.732 -20.001 1.00 39.59 177 CYS A O 1
ATOM 1396 N N . GLU A 1 178 ? -4.764 19.961 -20.233 1.00 37.41 178 GLU A N 1
ATOM 1397 C CA . GLU A 1 178 ? -5.126 19.652 -21.620 1.00 37.41 178 GLU A CA 1
ATOM 1398 C C . GLU A 1 178 ? -6.406 18.807 -21.721 1.00 37.41 178 GLU A C 1
ATOM 1400 O O . GLU A 1 178 ? -7.255 19.077 -22.578 1.00 37.41 178 GLU A O 1
ATOM 1405 N N . LEU A 1 179 ? -6.621 17.866 -20.792 1.00 37.03 179 LEU A N 1
ATOM 1406 C CA . LEU A 1 179 ? -7.859 17.075 -20.726 1.00 37.03 179 LEU A CA 1
ATOM 1407 C C . L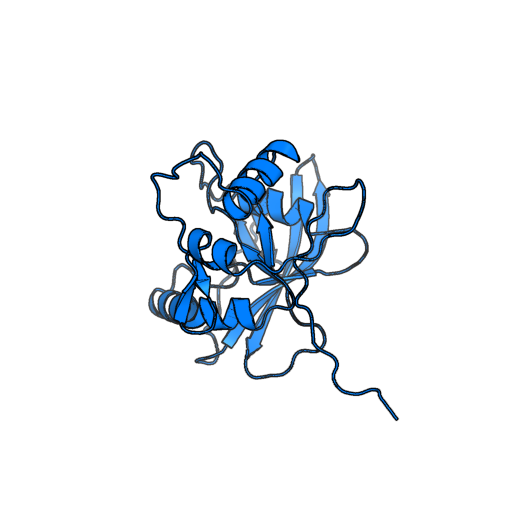EU A 1 179 ? -9.099 17.953 -20.521 1.00 37.03 179 LEU A C 1
ATOM 1409 O O . LEU A 1 179 ? -10.158 17.717 -21.106 1.00 37.03 179 LEU A O 1
ATOM 1413 N N . ARG A 1 180 ? -8.943 19.032 -19.749 1.00 38.12 180 ARG A N 1
ATOM 1414 C CA . ARG A 1 180 ? -9.988 20.026 -19.515 1.00 38.12 180 ARG A CA 1
ATOM 1415 C C . ARG A 1 180 ? -10.467 20.734 -20.790 1.00 38.12 180 ARG A C 1
ATOM 1417 O O . ARG A 1 180 ? -11.625 21.144 -20.833 1.00 38.12 180 ARG A O 1
ATOM 1424 N N . ARG A 1 181 ? -9.648 20.839 -21.849 1.00 36.41 181 ARG A N 1
ATOM 1425 C CA . ARG A 1 181 ? -10.115 21.367 -23.151 1.00 36.41 181 ARG A CA 1
ATOM 1426 C C . ARG A 1 181 ? -11.112 20.436 -23.847 1.00 36.41 181 ARG A C 1
ATOM 1428 O O . ARG A 1 181 ? -11.874 20.918 -24.677 1.00 36.41 181 ARG A O 1
ATOM 1435 N N . LYS A 1 182 ? -11.102 19.132 -23.540 1.00 38.06 182 LYS A N 1
ATOM 1436 C CA . LYS A 1 182 ? -11.889 18.106 -24.249 1.00 38.06 182 LYS A CA 1
ATOM 1437 C C . LYS A 1 182 ? -13.279 17.839 -23.636 1.00 38.06 182 LYS A C 1
ATOM 1439 O O . LYS A 1 182 ? -14.130 17.297 -24.328 1.00 38.06 182 LYS A O 1
ATOM 1444 N N . GLY A 1 183 ? -13.546 18.308 -22.410 1.00 29.97 183 GLY A N 1
ATOM 1445 C CA . GLY A 1 183 ? -14.894 18.724 -21.980 1.00 29.97 183 GLY A CA 1
ATOM 1446 C C . GLY A 1 183 ? -15.936 17.678 -21.539 1.00 29.97 183 GLY A C 1
ATOM 1447 O O . GLY A 1 183 ? -17.117 18.003 -21.592 1.00 29.97 183 GLY A O 1
ATOM 1448 N N . THR A 1 184 ? -15.588 16.475 -21.071 1.00 31.55 184 THR A N 1
ATOM 1449 C CA . THR A 1 184 ? -16.594 15.471 -20.634 1.00 31.55 184 THR A CA 1
ATOM 1450 C C . THR A 1 184 ? -16.492 15.099 -19.150 1.00 31.55 184 THR A C 1
ATOM 1452 O O . THR A 1 184 ? -15.520 14.464 -18.753 1.00 31.55 184 THR A O 1
ATOM 1455 N N . TRP A 1 185 ? -17.522 15.440 -18.357 1.00 40.12 185 TRP A N 1
ATOM 1456 C CA . TRP A 1 185 ? -17.734 15.009 -16.960 1.00 40.12 185 TRP A CA 1
ATOM 1457 C C . TRP A 1 185 ? -19.234 14.779 -16.683 1.00 40.12 185 TRP A C 1
ATOM 1459 O O . TRP A 1 185 ? -20.063 15.535 -17.190 1.00 40.12 185 TRP A O 1
ATOM 1469 N N . THR A 1 186 ? -19.585 13.806 -15.832 1.00 30.45 186 THR A N 1
ATOM 1470 C CA . THR A 1 186 ? -20.919 13.688 -15.203 1.00 30.45 186 THR A CA 1
ATOM 1471 C C . THR A 1 186 ? -20.769 13.546 -13.689 1.00 30.45 186 THR A C 1
ATOM 1473 O O . THR A 1 186 ? -20.084 12.640 -13.223 1.00 30.45 186 THR A O 1
ATOM 1476 N N . THR A 1 187 ? -21.408 14.440 -12.934 1.00 31.94 187 THR A N 1
ATOM 1477 C CA . THR A 1 187 ? -21.380 14.517 -11.465 1.00 31.94 187 THR A CA 1
ATOM 1478 C C . THR A 1 187 ? -22.787 14.344 -10.904 1.00 31.94 187 THR A C 1
ATOM 1480 O O . THR A 1 187 ? -23.658 15.146 -11.238 1.00 31.94 187 THR A O 1
ATOM 1483 N N . ASP A 1 188 ? -22.998 13.387 -10.003 1.00 26.06 188 ASP A N 1
ATOM 1484 C CA . ASP A 1 188 ? -24.061 13.486 -8.998 1.00 26.06 188 ASP A CA 1
ATOM 1485 C C . ASP A 1 188 ? -23.654 12.708 -7.737 1.00 26.06 188 ASP A C 1
ATOM 1487 O O . ASP A 1 188 ? -23.284 11.540 -7.837 1.00 26.06 188 ASP A O 1
ATOM 1491 N N . LEU A 1 189 ? -23.668 13.371 -6.573 1.00 27.88 189 LEU A N 1
ATOM 1492 C CA . LEU A 1 189 ? -24.452 12.990 -5.388 1.00 27.88 189 LEU A CA 1
ATOM 1493 C C . LEU A 1 189 ? -24.049 13.794 -4.137 1.00 27.88 189 LEU A C 1
ATOM 1495 O O . LEU A 1 189 ? -22.922 14.237 -3.939 1.00 27.88 189 LEU A O 1
ATOM 1499 N N . LYS A 1 190 ? -25.067 14.021 -3.308 1.00 26.33 190 LYS A N 1
ATOM 1500 C CA . LYS A 1 190 ? -25.175 15.021 -2.246 1.00 26.33 190 LYS A CA 1
ATOM 1501 C C . LYS A 1 190 ? -24.470 14.613 -0.942 1.00 26.33 190 LYS A C 1
ATOM 1503 O O . LYS A 1 190 ? -24.793 13.585 -0.356 1.00 26.33 190 LYS A O 1
ATOM 1508 N N . GLY A 1 191 ? -23.656 15.520 -0.398 1.00 27.91 191 GLY A N 1
ATOM 1509 C CA . GLY A 1 191 ? -23.675 15.850 1.037 1.00 27.91 191 GLY A CA 1
ATOM 1510 C C . GLY A 1 191 ? -23.011 14.901 2.042 1.00 27.91 191 GLY A C 1
ATOM 1511 O O . GLY A 1 191 ? -23.244 15.062 3.236 1.00 27.91 191 GLY A O 1
ATOM 1512 N N . ARG A 1 192 ? -22.178 13.950 1.616 1.00 25.12 192 ARG A N 1
ATOM 1513 C CA . ARG A 1 192 ? -21.193 13.282 2.484 1.00 25.12 192 ARG A CA 1
ATOM 1514 C C . ARG A 1 192 ? -19.927 13.087 1.660 1.00 25.12 192 ARG A C 1
ATOM 1516 O O . ARG A 1 192 ? -19.967 12.318 0.708 1.00 25.12 192 ARG A O 1
ATOM 1523 N N . GLY A 1 193 ? -18.856 13.817 1.970 1.00 26.81 193 GLY A N 1
ATOM 1524 C CA . GLY A 1 193 ? -17.604 13.814 1.208 1.00 26.81 193 GLY A CA 1
ATOM 1525 C C . GLY A 1 193 ? -16.924 12.442 1.188 1.00 26.81 193 GLY A C 1
ATOM 1526 O O . GLY A 1 193 ? -16.076 12.129 2.022 1.00 26.81 193 GLY A O 1
ATOM 1527 N N . PHE A 1 194 ? -17.329 11.609 0.237 1.00 28.59 194 PHE A N 1
ATOM 1528 C CA . PHE A 1 194 ? -16.594 10.471 -0.292 1.00 28.59 194 PHE A CA 1
ATOM 1529 C C . PHE A 1 194 ? -16.545 10.688 -1.801 1.00 28.59 194 PHE A C 1
ATOM 1531 O O . PHE A 1 194 ? -17.592 10.839 -2.431 1.00 28.59 194 PHE A O 1
ATOM 1538 N N . LEU A 1 195 ? -15.347 10.737 -2.379 1.00 32.28 195 LEU A N 1
ATOM 1539 C CA . LEU A 1 195 ? -15.192 10.715 -3.826 1.00 32.28 195 LEU A CA 1
ATOM 1540 C C . LEU A 1 195 ? -14.683 9.328 -4.221 1.00 32.28 195 LEU A C 1
ATOM 1542 O O . LEU A 1 195 ? -13.489 9.048 -4.154 1.00 32.28 195 LEU A O 1
ATOM 1546 N N . ASP A 1 196 ? -15.615 8.462 -4.607 1.00 26.72 196 ASP A N 1
ATOM 1547 C CA . ASP A 1 196 ? -15.309 7.237 -5.335 1.00 26.72 196 ASP A CA 1
ATOM 1548 C C . ASP A 1 196 ? -14.980 7.615 -6.786 1.00 26.72 196 ASP A C 1
ATOM 1550 O O . ASP A 1 196 ? -15.814 8.171 -7.508 1.00 26.72 196 ASP A O 1
ATOM 1554 N N . VAL A 1 197 ? -13.764 7.315 -7.239 1.00 29.11 197 VAL A N 1
ATOM 1555 C CA . VAL A 1 197 ? -13.419 7.409 -8.662 1.00 29.11 197 VAL A CA 1
ATOM 1556 C C . VAL A 1 197 ? -13.912 6.132 -9.347 1.00 29.11 197 VAL A C 1
ATOM 1558 O O . VAL A 1 197 ? -13.241 5.102 -9.311 1.00 29.11 197 VAL A O 1
ATOM 1561 N N . TYR A 1 198 ? -15.102 6.187 -9.952 1.00 25.80 198 TYR A N 1
ATOM 1562 C CA . TYR A 1 198 ? -15.653 5.090 -10.754 1.00 25.80 198 TYR A CA 1
ATOM 1563 C C . TYR A 1 198 ? -15.057 5.073 -12.169 1.00 25.80 198 TYR A C 1
ATOM 1565 O O . TYR A 1 198 ? -15.003 6.096 -12.855 1.00 25.80 198 TYR A O 1
ATOM 1573 N N . LYS A 1 199 ? -14.701 3.878 -12.651 1.00 27.33 199 LYS A N 1
ATOM 1574 C CA . LYS A 1 199 ? -14.543 3.583 -14.080 1.00 27.33 199 LYS A CA 1
ATOM 1575 C C . LYS A 1 199 ? -15.937 3.342 -14.668 1.00 27.33 199 LYS A C 1
ATOM 1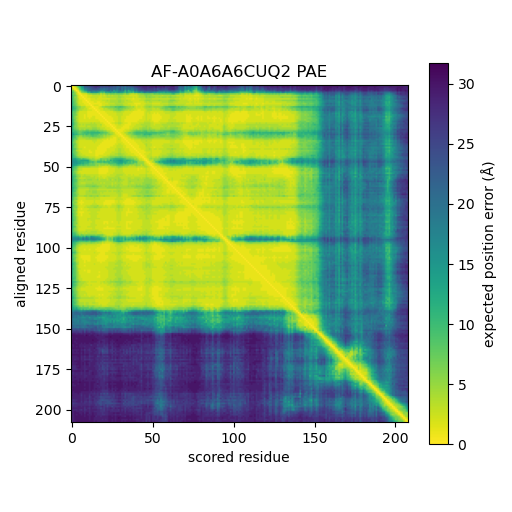577 O O . LYS A 1 199 ? -16.632 2.428 -14.237 1.00 27.33 199 LYS A O 1
ATOM 1582 N N . ILE A 1 200 ? -16.359 4.153 -15.639 1.00 24.62 200 ILE A N 1
ATOM 1583 C CA . ILE A 1 200 ? -17.569 3.868 -16.425 1.00 24.62 200 ILE A CA 1
ATOM 1584 C C . ILE A 1 200 ? -17.232 2.705 -17.363 1.00 24.62 200 ILE A C 1
ATOM 1586 O O . ILE A 1 200 ? -16.508 2.884 -18.343 1.00 24.62 200 ILE A O 1
ATOM 1590 N N . GLU A 1 201 ? -17.743 1.510 -17.073 1.00 26.67 201 GLU A N 1
ATOM 1591 C CA . GLU A 1 201 ? -17.824 0.454 -18.078 1.00 26.67 201 GLU A CA 1
ATOM 1592 C C . GLU A 1 201 ? -18.972 0.788 -19.034 1.00 26.67 201 GLU A C 1
ATOM 1594 O O . GLU A 1 201 ? -20.136 0.874 -18.643 1.00 26.67 201 GLU A O 1
ATOM 1599 N N . ASN A 1 202 ? -18.647 0.998 -20.310 1.00 25.80 202 ASN A N 1
ATOM 1600 C CA . ASN A 1 202 ? -19.653 0.993 -21.363 1.00 25.80 202 ASN A CA 1
ATOM 1601 C C . ASN A 1 202 ? -20.152 -0.448 -21.537 1.00 25.80 202 ASN A C 1
ATOM 1603 O O . ASN A 1 202 ? -19.584 -1.210 -22.320 1.00 25.80 202 ASN A O 1
ATOM 1607 N N . ASP A 1 203 ? -21.229 -0.810 -20.840 1.00 28.42 203 ASP A N 1
ATOM 1608 C CA . ASP A 1 203 ? -22.021 -1.989 -21.181 1.00 28.42 203 ASP A CA 1
ATOM 1609 C C . ASP A 1 203 ? -22.698 -1.749 -22.540 1.00 28.42 203 ASP A C 1
ATOM 1611 O O . ASP A 1 203 ? -23.750 -1.117 -22.660 1.00 28.42 203 ASP A O 1
ATOM 1615 N N . LYS A 1 204 ? -22.055 -2.233 -23.605 1.00 37.03 204 LYS A N 1
ATOM 1616 C CA . LYS A 1 204 ? -22.693 -2.457 -24.904 1.00 37.03 204 LYS A CA 1
ATOM 1617 C C . LYS A 1 204 ? -23.090 -3.925 -25.032 1.00 37.03 204 LYS A C 1
ATOM 1619 O O . LYS A 1 204 ? -22.627 -4.605 -25.942 1.00 37.03 204 LYS A O 1
ATOM 1624 N N . SER A 1 205 ? -23.951 -4.429 -24.152 1.00 39.66 205 SER A N 1
ATOM 1625 C CA . SER A 1 205 ? -24.526 -5.762 -24.348 1.00 39.66 205 SER A CA 1
ATOM 1626 C C . SER A 1 205 ? -25.909 -5.961 -23.726 1.00 39.66 205 SER A C 1
ATOM 1628 O O . SER A 1 205 ? -26.186 -7.003 -23.152 1.00 39.66 205 SER A O 1
ATOM 1630 N N . ARG A 1 206 ? -26.836 -5.011 -23.904 1.00 36.41 206 ARG A N 1
ATOM 1631 C CA . ARG A 1 206 ? -28.281 -5.284 -23.757 1.00 36.41 206 ARG A CA 1
ATOM 1632 C C . ARG A 1 206 ? -29.137 -4.305 -24.564 1.00 36.41 206 ARG A C 1
ATOM 1634 O O . ARG A 1 206 ? -29.745 -3.379 -24.037 1.00 36.41 206 ARG A O 1
ATOM 1641 N N . ARG A 1 207 ? -29.216 -4.545 -25.872 1.00 33.22 207 ARG A N 1
ATOM 1642 C CA . ARG A 1 207 ? -30.443 -4.313 -26.642 1.00 33.22 207 ARG A CA 1
ATOM 1643 C C . ARG A 1 207 ? -30.700 -5.569 -27.466 1.00 33.22 207 ARG A C 1
ATOM 1645 O O . ARG A 1 207 ? -29.844 -5.974 -28.245 1.00 33.22 207 ARG A O 1
ATOM 1652 N N . THR A 1 208 ? -31.829 -6.191 -27.142 1.00 40.12 208 THR A N 1
ATOM 1653 C CA . THR A 1 208 ? -32.599 -7.137 -27.958 1.00 40.12 208 THR A CA 1
ATOM 1654 C C . THR A 1 208 ? -32.666 -6.726 -29.416 1.00 40.12 208 THR A C 1
ATOM 1656 O O . THR A 1 208 ? -32.811 -5.500 -29.640 1.00 40.12 208 THR A O 1
#

Organism: NCBI:txid1080233

Sequence (208 aa):
MDQRSGYQYTPLPGPGWIRLLTIYSREVVDNQDTFFCLLDDHNLEHSDRDGYIALSYSWAMPDGDSSKSHTIYIGELRVAVTQNLLLGLRRIFGPDRPVRLWIDAVCINQADIPERNEQVAQMSRIYASAKGVFAWLGEGGDEEAMCVLSCLGKTQKARCEQRHAFSVSDGGILDLCELRRKGTWTTDLKGRGFLDVYKIENDKSRRT

Secondary structure (DSSP, 8-state):
---PPBP-PPPPSSTTEEEEEEEEEEEEETTEEEEEEEEEEEETTS--SS--EEEEE-SS-TT------EEEEETTEEEEE-HHHHHHHHHH--TTS-EEEE-HHHHS-TT-HHHHHHHHHTHHHHHHHSSEEEEE--S--HHHHHHHHHHHH--SS----S--EEE-TTS-EEEHHHHTTT--------SS----------------

InterPro domains:
  IPR010730 Heterokaryon incompatibility [PF06985] (52-162)
  IPR052895 Heterokaryon Regulation/Transcriptional Modulator [PTHR24148] (5-150)

pLDDT: mean 70.4, std 26.28, range [24.62, 98.31]

Nearest PDB structures (foldseek):
  3izp-assembly1_E  TM=3.613E-01  e=6.594E+00  Thermus thermophilus
  7usy-assembly1_J  TM=2.796E-01  e=6.192E+00  Caenorhabditis elegans
  3vow-assembly2_B  TM=2.290E-01  e=7.021E+00  Homo sapiens
  2j7k-assembly1_A  TM=3.180E-01  e=7.960E+00  Thermus thermophilus HB8
  2efg-assembly1_A  TM=2.324E-01  e=4.818E+00  Thermus thermophilus HB8